Protein AF-W4Q5E7-F1 (afdb_monomer_lite)

InterPro domains:
  IPR015879 Aromatic-ring-hydroxylating dioxygenase, alpha subunit, C-terminal domain [PF00848] (51-195)

Radius of gyration: 20.37 Å; chains: 1; bounding box: 52×44×58 Å

Sequence (206 aa):
MKNAHGINVITSKTGRSRAEYQGMPKEMWPMFERNLTPEQADILERVTVFVGGVYPNLSFVSPIHGTEGHLHNYLNFRVWRPLGPDKVEVWCWFMIDKAAPEEYKADAYRGYLGSFGPTGTLEQDDTETWARIVEVSGATMMRDKELNYNNLSNYLMGFSHVKQDESFPGPGTAYPTTYCDALARRMHEHWLDLLTAEASVKEETK

pLDDT: mean 89.86, std 10.82, range [39.62, 98.0]

Secondary structure (DSSP, 8-state):
-TT--EEEEEE-TTSS-SSGGGG--GGGHHHHHHHS-HHHHHHHHHEEEEEEEETTTEEEEE-EE-STT--EE-EEEEEEEEEETTEEEEEEEEE--TTS-HHHHHHHHHHHHHHSSTT-HHHHHHHHHHHHHHHHHTSHHHH-TTT-TT-S----TTTTTS---TT--SSS---S-SSSSHHHHHHHHHHHHHHHTTGGG-----

Structure (mmCIF, N/CA/C/O backbone):
data_AF-W4Q5E7-F1
#
_entry.id   AF-W4Q5E7-F1
#
loop_
_atom_site.group_PDB
_atom_site.id
_atom_site.type_symbol
_atom_site.label_atom_id
_atom_site.label_alt_id
_atom_site.label_comp_id
_atom_site.label_asym_id
_atom_site.label_entity_id
_atom_site.label_seq_id
_atom_site.pdbx_PDB_ins_code
_atom_site.Cartn_x
_atom_site.Cartn_y
_atom_site.Cartn_z
_atom_site.occupancy
_atom_site.B_iso_or_equiv
_atom_site.auth_seq_id
_atom_site.auth_comp_id
_atom_site.auth_asym_id
_atom_site.auth_atom_id
_atom_site.pdbx_PDB_model_num
ATOM 1 N N . MET A 1 1 ? -3.439 15.276 6.285 1.00 64.06 1 MET A N 1
ATOM 2 C CA . MET A 1 1 ? -4.097 14.449 5.238 1.00 64.06 1 MET A CA 1
ATOM 3 C C . MET A 1 1 ? -5.616 14.470 5.435 1.00 64.06 1 MET A C 1
ATOM 5 O O . MET A 1 1 ? -6.067 14.012 6.472 1.00 64.06 1 MET A O 1
ATOM 9 N N . LYS A 1 2 ? -6.420 15.021 4.511 1.00 76.69 2 LYS A N 1
ATOM 10 C CA . LYS A 1 2 ? -7.858 15.294 4.757 1.00 76.69 2 LYS A CA 1
ATOM 11 C C . LYS A 1 2 ? -8.723 14.031 4.923 1.00 76.69 2 LYS A C 1
ATOM 13 O O . LYS A 1 2 ? -9.456 13.952 5.895 1.00 76.69 2 LYS A O 1
ATOM 18 N N . ASN A 1 3 ? -8.555 13.028 4.061 1.00 90.12 3 ASN A N 1
ATOM 19 C CA . ASN A 1 3 ? -9.468 11.875 3.956 1.00 90.12 3 ASN A CA 1
ATOM 20 C C . ASN A 1 3 ? -8.830 10.535 4.383 1.00 90.12 3 ASN A C 1
ATOM 22 O O . ASN A 1 3 ? -9.215 9.481 3.892 1.00 90.12 3 ASN A O 1
ATOM 26 N N . ALA A 1 4 ? -7.777 10.575 5.207 1.00 94.50 4 ALA A N 1
ATOM 27 C CA . ALA A 1 4 ? -7.048 9.394 5.698 1.00 94.50 4 ALA A CA 1
ATOM 28 C C . ALA A 1 4 ? -6.511 8.395 4.649 1.00 94.50 4 ALA A C 1
ATOM 30 O O . ALA A 1 4 ? -6.139 7.275 4.992 1.00 94.50 4 ALA A O 1
ATOM 31 N N . HIS A 1 5 ? -6.416 8.784 3.378 1.00 96.38 5 HIS A N 1
ATOM 32 C CA . HIS A 1 5 ? -5.642 8.026 2.399 1.00 96.38 5 HIS A CA 1
ATOM 33 C C . HIS A 1 5 ? -4.154 8.109 2.737 1.00 96.38 5 HIS A C 1
ATOM 35 O O . HIS A 1 5 ? -3.682 9.138 3.232 1.00 96.38 5 HIS A O 1
ATOM 41 N N . GLY A 1 6 ? -3.407 7.068 2.393 1.00 96.19 6 GLY A N 1
ATOM 42 C CA . GLY A 1 6 ? -1.960 7.124 2.493 1.00 96.19 6 GLY A CA 1
ATOM 43 C C . GLY A 1 6 ? -1.262 5.950 1.845 1.00 96.19 6 GLY A C 1
ATOM 44 O O . GLY A 1 6 ? -1.873 4.961 1.442 1.00 96.19 6 GLY A O 1
ATOM 45 N N . ILE A 1 7 ? 0.044 6.118 1.720 1.00 96.56 7 ILE A N 1
ATOM 46 C CA . ILE A 1 7 ? 0.934 5.218 1.014 1.00 96.56 7 ILE A CA 1
ATOM 47 C C . ILE A 1 7 ? 2.304 5.288 1.677 1.00 96.56 7 ILE A C 1
ATOM 49 O O . ILE A 1 7 ? 2.797 6.365 2.005 1.00 96.56 7 ILE A O 1
ATOM 53 N N . ASN A 1 8 ? 2.911 4.129 1.858 1.00 96.31 8 ASN A N 1
ATOM 54 C CA . ASN A 1 8 ? 4.317 3.982 2.156 1.00 96.31 8 ASN A CA 1
ATOM 55 C C . ASN A 1 8 ? 5.061 3.793 0.837 1.00 96.31 8 ASN A C 1
ATOM 57 O O . ASN A 1 8 ? 4.716 2.926 0.029 1.00 96.31 8 ASN A O 1
ATOM 61 N N . VAL A 1 9 ? 6.094 4.606 0.651 1.00 94.75 9 VAL A N 1
ATOM 62 C CA . VAL A 1 9 ? 7.039 4.515 -0.459 1.00 94.75 9 VAL A CA 1
ATOM 63 C C . VAL A 1 9 ? 8.331 3.961 0.118 1.00 94.75 9 VAL A C 1
ATOM 65 O O . VAL A 1 9 ? 9.084 4.677 0.774 1.00 94.75 9 VAL A O 1
ATOM 68 N N . ILE A 1 10 ? 8.554 2.660 -0.045 1.00 92.81 10 ILE A N 1
ATOM 69 C CA . ILE A 1 10 ? 9.713 1.987 0.540 1.00 92.81 10 ILE A CA 1
ATOM 70 C C . ILE A 1 10 ? 10.852 2.048 -0.472 1.00 92.81 10 ILE A C 1
ATOM 72 O O . ILE A 1 10 ? 10.729 1.544 -1.586 1.00 92.81 10 ILE A O 1
ATOM 76 N N . THR A 1 11 ? 11.967 2.660 -0.082 1.00 87.94 11 THR A N 1
ATOM 77 C CA . THR A 1 11 ? 13.190 2.753 -0.889 1.00 87.94 11 THR A CA 1
ATOM 78 C C . THR A 1 11 ? 14.345 2.033 -0.201 1.00 87.94 11 THR A C 1
ATOM 80 O O . THR A 1 11 ? 14.297 1.710 0.988 1.00 87.94 11 THR A O 1
ATOM 83 N N . SER A 1 12 ? 15.436 1.796 -0.930 1.00 78.38 12 SER A N 1
ATOM 84 C CA . SER A 1 12 ? 16.653 1.254 -0.322 1.00 78.38 12 SER A CA 1
ATOM 85 C C . SER A 1 12 ? 17.347 2.282 0.586 1.00 78.38 12 SER A C 1
ATOM 87 O O . SER A 1 12 ? 17.227 3.495 0.398 1.00 78.38 12 SER A O 1
ATOM 89 N N . LYS A 1 13 ? 18.167 1.793 1.527 1.00 66.31 13 LYS A N 1
ATOM 90 C CA . LYS A 1 13 ? 18.987 2.629 2.425 1.00 66.31 13 LYS A CA 1
ATOM 91 C C . LYS A 1 13 ? 19.951 3.564 1.679 1.00 66.31 13 LYS A C 1
ATOM 93 O O . LYS A 1 13 ? 20.356 4.582 2.225 1.00 66.31 13 LYS A O 1
ATOM 98 N N . THR A 1 14 ? 20.349 3.212 0.456 1.00 72.81 14 THR A N 1
ATOM 99 C CA . THR A 1 14 ? 21.278 4.008 -0.360 1.00 72.81 14 THR A CA 1
ATOM 100 C C . THR A 1 14 ? 20.565 5.017 -1.260 1.00 72.81 14 THR A C 1
ATOM 102 O O . THR A 1 14 ? 21.235 5.706 -2.025 1.00 72.81 14 THR A O 1
ATOM 105 N N . GLY A 1 15 ? 19.227 5.077 -1.231 1.00 70.56 15 GLY A N 1
ATOM 106 C CA . GLY A 1 15 ? 18.432 5.909 -2.143 1.00 70.56 15 GLY A CA 1
ATOM 107 C C . GLY A 1 15 ? 18.473 5.442 -3.604 1.00 70.56 15 GLY A C 1
ATOM 108 O O . GLY A 1 15 ? 18.019 6.159 -4.490 1.00 70.56 15 GLY A O 1
ATOM 109 N N . ARG A 1 16 ? 19.029 4.252 -3.869 1.00 73.38 16 ARG A N 1
ATOM 110 C CA . ARG A 1 16 ? 19.101 3.625 -5.199 1.00 73.38 16 ARG A CA 1
ATOM 111 C C . ARG A 1 16 ? 18.522 2.223 -5.138 1.00 73.38 16 ARG A C 1
ATOM 113 O O . ARG A 1 16 ? 18.991 1.412 -4.332 1.00 73.38 16 ARG A O 1
ATOM 120 N N . SER A 1 17 ? 17.526 1.923 -5.963 1.00 78.31 17 SER A N 1
ATOM 121 C CA . SER A 1 17 ? 17.007 0.559 -6.054 1.00 78.31 17 SER A CA 1
ATOM 122 C C . SER A 1 17 ? 18.055 -0.362 -6.682 1.00 78.31 17 SER A C 1
ATOM 124 O O . SER A 1 17 ? 18.798 0.046 -7.569 1.00 78.31 17 SER A O 1
ATOM 126 N N . ARG A 1 18 ? 18.117 -1.623 -6.238 1.00 80.69 18 ARG A N 1
ATOM 127 C CA . ARG A 1 18 ? 18.852 -2.673 -6.972 1.00 80.69 18 ARG A CA 1
ATOM 128 C C . ARG A 1 18 ? 18.086 -3.149 -8.212 1.00 80.69 18 ARG A C 1
ATOM 130 O O . ARG A 1 18 ? 18.666 -3.820 -9.055 1.00 80.69 18 ARG A O 1
ATOM 137 N N . ALA A 1 19 ? 16.801 -2.818 -8.287 1.00 87.19 19 ALA A N 1
ATOM 138 C CA . ALA A 1 19 ? 15.899 -3.112 -9.385 1.00 87.19 19 ALA A CA 1
ATOM 139 C C . ALA A 1 19 ? 15.190 -1.805 -9.763 1.00 87.19 19 ALA A C 1
ATOM 141 O O . ALA A 1 19 ? 14.142 -1.479 -9.199 1.00 87.19 19 ALA A O 1
ATOM 142 N N . GLU A 1 20 ? 15.824 -1.022 -10.640 1.00 91.19 20 GLU A N 1
ATOM 143 C CA . GLU A 1 20 ? 15.253 0.215 -11.186 1.00 91.19 20 GLU A CA 1
ATOM 144 C C . GLU A 1 20 ? 13.852 -0.055 -11.738 1.00 91.19 20 GLU A C 1
ATOM 146 O O . GLU A 1 20 ? 13.602 -1.118 -12.318 1.00 91.19 20 GLU A O 1
ATOM 151 N N . TYR A 1 21 ? 12.927 0.878 -11.506 1.00 93.00 21 TYR A N 1
ATOM 152 C CA . TYR A 1 21 ? 11.521 0.736 -11.902 1.00 93.00 21 TYR A CA 1
ATOM 153 C C . TYR A 1 21 ? 10.899 -0.576 -11.406 1.00 93.00 21 TYR A C 1
ATOM 155 O O . TYR A 1 21 ? 10.199 -1.269 -12.141 1.00 93.00 21 TYR A O 1
ATOM 163 N N . GLN A 1 22 ? 11.215 -0.966 -10.168 1.00 93.00 22 GLN A N 1
ATOM 164 C CA . GLN A 1 22 ? 10.773 -2.223 -9.559 1.00 93.00 22 GLN A CA 1
ATOM 165 C C . GLN A 1 22 ? 11.124 -3.491 -10.374 1.00 93.00 22 GLN A C 1
ATOM 167 O O . GLN A 1 22 ? 10.486 -4.531 -10.228 1.00 93.00 22 GLN A O 1
ATOM 172 N N . GLY A 1 23 ? 12.140 -3.427 -11.242 1.00 91.56 23 GLY A N 1
ATOM 173 C CA . GLY A 1 23 ? 12.511 -4.536 -12.126 1.00 91.56 23 GLY A CA 1
ATOM 174 C C . GLY A 1 23 ? 11.545 -4.746 -13.297 1.00 91.56 23 GLY A C 1
ATOM 175 O O . GLY A 1 23 ? 11.527 -5.826 -13.889 1.00 91.56 23 GLY A O 1
ATOM 176 N N . MET A 1 24 ? 10.725 -3.747 -13.635 1.00 93.94 24 MET A N 1
ATOM 177 C CA . MET A 1 24 ? 9.883 -3.790 -14.830 1.00 93.94 24 MET A CA 1
ATOM 178 C C . MET A 1 24 ? 10.738 -3.795 -16.115 1.00 93.94 24 MET A C 1
ATOM 180 O O . MET A 1 24 ? 11.796 -3.156 -16.150 1.00 93.94 24 MET A O 1
ATOM 184 N N . PRO A 1 25 ? 10.300 -4.488 -17.187 1.00 94.19 25 PRO A N 1
ATOM 185 C CA . PRO A 1 25 ? 11.038 -4.601 -18.445 1.00 94.19 25 PRO A CA 1
ATOM 186 C C . PRO A 1 25 ? 11.463 -3.250 -19.029 1.00 94.19 25 PRO A C 1
ATOM 188 O O . PRO A 1 25 ? 10.674 -2.308 -19.078 1.00 94.19 25 PRO A O 1
ATOM 191 N N . LYS A 1 26 ? 12.700 -3.169 -19.538 1.00 93.94 26 LYS A N 1
ATOM 192 C CA . LYS A 1 26 ? 13.279 -1.924 -20.086 1.00 93.94 26 LYS A CA 1
ATOM 193 C C . LYS A 1 26 ? 12.485 -1.330 -21.245 1.00 93.94 26 LYS A C 1
ATOM 195 O O . LYS A 1 26 ? 12.434 -0.117 -21.400 1.00 93.94 26 LYS A O 1
ATOM 200 N N . GLU A 1 27 ? 11.837 -2.173 -22.038 1.00 94.81 27 GLU A N 1
ATOM 201 C CA . GLU A 1 27 ? 10.943 -1.745 -23.119 1.00 94.81 27 GLU A CA 1
ATOM 202 C C . GLU A 1 27 ? 9.729 -0.937 -22.629 1.00 94.81 27 GLU A C 1
ATOM 204 O O . GLU A 1 27 ? 9.169 -0.153 -23.392 1.00 94.81 27 GLU A O 1
ATOM 209 N N . MET A 1 28 ? 9.363 -1.056 -21.348 1.00 94.75 28 MET A N 1
ATOM 210 C CA . MET A 1 28 ? 8.312 -0.249 -20.731 1.00 94.75 28 MET A CA 1
ATOM 211 C C . MET A 1 28 ? 8.819 1.114 -20.246 1.00 94.75 28 MET A C 1
ATOM 213 O O . MET A 1 28 ? 8.012 2.014 -20.042 1.00 94.75 28 MET A O 1
ATOM 217 N N . TRP A 1 29 ? 10.126 1.323 -20.076 1.00 94.94 29 TRP A N 1
ATOM 218 C CA . TRP A 1 29 ? 10.652 2.544 -19.448 1.00 94.94 29 TRP A CA 1
ATOM 219 C C . TRP A 1 29 ? 10.304 3.842 -20.196 1.00 94.94 29 TRP A C 1
ATOM 221 O O . TRP A 1 29 ? 9.889 4.797 -19.534 1.00 94.94 29 TRP A O 1
ATOM 231 N N . PRO A 1 30 ? 10.304 3.887 -21.547 1.00 95.19 30 PRO A N 1
ATOM 232 C CA . PRO A 1 30 ? 9.837 5.066 -22.284 1.00 95.19 30 PRO A CA 1
ATOM 233 C C . PRO A 1 30 ? 8.373 5.440 -21.997 1.00 95.19 30 PRO A C 1
ATOM 235 O O . PRO A 1 30 ? 7.942 6.563 -22.257 1.00 95.19 30 PRO A O 1
ATOM 238 N N . MET A 1 31 ? 7.558 4.501 -21.501 1.00 95.19 31 MET A N 1
ATOM 239 C CA . MET A 1 31 ? 6.199 4.792 -21.047 1.00 95.19 31 MET A CA 1
ATOM 240 C C . MET A 1 31 ? 6.198 5.570 -19.731 1.00 95.19 31 MET A C 1
ATOM 242 O O . MET A 1 31 ? 5.354 6.449 -19.572 1.00 95.19 31 MET A O 1
ATOM 246 N N . PHE A 1 32 ? 7.108 5.276 -18.803 1.00 94.12 32 PHE A N 1
ATOM 247 C CA . PHE A 1 32 ? 7.197 5.991 -17.531 1.00 94.12 32 PHE A CA 1
ATOM 248 C C . PHE A 1 32 ? 7.625 7.438 -17.766 1.00 94.12 32 PHE A C 1
ATOM 250 O O . PHE A 1 32 ? 6.928 8.347 -17.331 1.00 94.12 32 PHE A O 1
ATOM 257 N N . GLU A 1 33 ? 8.668 7.652 -18.570 1.00 89.94 33 GLU A N 1
ATOM 258 C CA . GLU A 1 33 ? 9.144 8.990 -18.953 1.00 89.94 33 GLU A CA 1
ATOM 259 C C . GLU A 1 33 ? 8.061 9.833 -19.645 1.00 89.94 33 GLU A C 1
ATOM 261 O O . GLU A 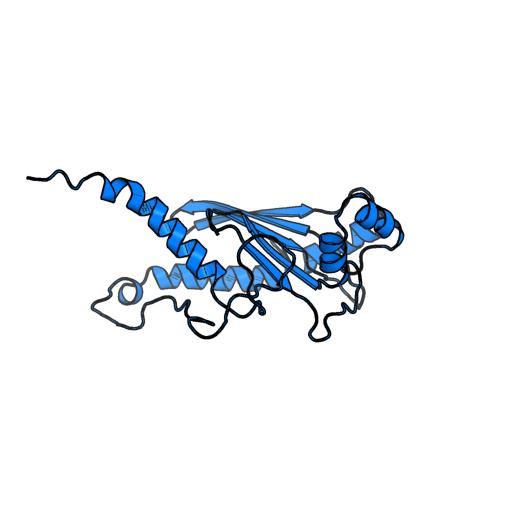1 33 ? 8.002 11.047 -19.474 1.00 89.94 33 GLU A O 1
ATOM 266 N N . ARG A 1 34 ? 7.180 9.193 -20.427 1.00 94.94 34 ARG A N 1
ATOM 267 C CA . ARG A 1 34 ? 6.094 9.880 -21.139 1.00 94.94 34 ARG A CA 1
ATOM 268 C C . ARG A 1 34 ? 4.911 10.246 -20.243 1.00 94.94 34 ARG A C 1
ATOM 270 O O . ARG A 1 34 ? 4.239 11.235 -20.521 1.00 94.94 34 ARG A O 1
ATOM 277 N N . ASN A 1 35 ? 4.592 9.415 -19.251 1.00 96.56 35 ASN A N 1
ATOM 278 C CA . ASN A 1 35 ? 3.344 9.529 -18.484 1.00 96.56 35 ASN A CA 1
ATOM 279 C C . ASN A 1 35 ? 3.531 10.060 -17.057 1.00 96.56 35 ASN A C 1
ATOM 281 O O . ASN A 1 35 ? 2.537 10.398 -16.417 1.00 96.56 35 ASN A O 1
ATOM 285 N N . LEU A 1 36 ? 4.763 10.114 -16.550 1.00 96.88 36 LEU A N 1
ATOM 286 C CA . LEU A 1 36 ? 5.082 10.590 -15.207 1.00 96.88 36 LEU A CA 1
ATOM 287 C C . LEU A 1 36 ? 5.797 11.939 -15.269 1.00 96.88 36 LEU A C 1
ATOM 289 O O . LEU A 1 36 ? 6.528 12.227 -16.215 1.00 96.88 36 LEU A O 1
ATOM 293 N N . THR A 1 37 ? 5.619 12.763 -14.235 1.00 96.88 37 THR A N 1
ATOM 294 C CA . THR A 1 37 ? 6.501 13.924 -14.046 1.00 96.88 37 THR A CA 1
ATOM 295 C C . THR A 1 37 ? 7.918 13.455 -13.689 1.00 96.88 37 THR A C 1
ATOM 297 O O . THR A 1 37 ? 8.079 12.325 -13.214 1.00 96.88 37 THR A O 1
ATOM 300 N N . PRO A 1 38 ? 8.953 14.302 -13.855 1.00 94.75 38 PRO A N 1
ATOM 301 C CA . PRO A 1 38 ? 10.316 13.948 -13.463 1.00 94.75 38 PRO A CA 1
ATOM 302 C C . PRO A 1 38 ? 10.418 13.452 -12.014 1.00 94.75 38 PRO A C 1
ATOM 304 O O . PRO A 1 38 ? 11.084 12.459 -11.752 1.00 94.75 38 PRO A O 1
ATOM 307 N N . GLU A 1 39 ? 9.696 14.075 -11.082 1.00 94.00 39 GLU A N 1
ATOM 308 C CA . GLU A 1 39 ? 9.687 13.703 -9.662 1.00 94.00 39 GLU A CA 1
ATOM 309 C C . GLU A 1 39 ? 9.001 12.350 -9.422 1.00 94.00 39 GLU A C 1
ATOM 311 O O . GLU A 1 39 ? 9.420 11.571 -8.569 1.00 94.00 39 GLU A O 1
ATOM 316 N N . GLN A 1 40 ? 7.941 12.045 -10.174 1.00 95.62 40 GLN A N 1
ATOM 317 C CA . GLN A 1 40 ? 7.245 10.759 -10.082 1.00 95.62 40 GLN A CA 1
ATOM 318 C C . GLN A 1 40 ? 8.077 9.619 -10.677 1.00 95.62 40 GLN A C 1
ATOM 320 O O . GLN A 1 40 ? 8.132 8.539 -10.087 1.00 95.62 40 GLN A O 1
ATOM 325 N N . ALA A 1 41 ? 8.721 9.855 -11.823 1.00 94.50 41 ALA A N 1
ATOM 326 C CA . ALA A 1 41 ? 9.630 8.898 -12.447 1.00 94.50 41 ALA A CA 1
ATOM 327 C C . ALA A 1 41 ? 10.819 8.601 -11.527 1.00 94.50 41 ALA A C 1
ATOM 329 O O . ALA A 1 41 ? 11.142 7.441 -11.294 1.00 94.50 41 ALA A O 1
ATOM 330 N N . ASP A 1 42 ? 11.381 9.643 -10.918 1.00 92.31 42 ASP A N 1
ATOM 331 C CA . ASP A 1 42 ? 12.463 9.550 -9.948 1.00 92.31 42 ASP A CA 1
ATOM 332 C C . ASP A 1 42 ? 12.090 8.720 -8.704 1.00 92.31 42 ASP A C 1
ATOM 334 O O . ASP A 1 42 ? 12.873 7.890 -8.240 1.00 92.31 42 ASP A O 1
ATOM 338 N N . ILE A 1 43 ? 10.873 8.878 -8.175 1.00 93.00 43 ILE A N 1
ATOM 339 C CA . ILE A 1 43 ? 10.377 8.023 -7.087 1.00 93.00 43 ILE A CA 1
ATOM 340 C C . ILE A 1 43 ? 10.219 6.573 -7.567 1.00 93.00 43 ILE A C 1
ATOM 342 O O . ILE A 1 43 ? 10.672 5.650 -6.884 1.00 93.00 43 ILE A O 1
ATOM 346 N N . LEU A 1 44 ? 9.590 6.360 -8.728 1.00 94.12 44 LEU A N 1
ATOM 347 C CA . LEU A 1 44 ? 9.337 5.026 -9.278 1.00 94.12 44 LEU A CA 1
ATOM 348 C C . LEU A 1 44 ? 10.635 4.267 -9.593 1.00 94.12 44 LEU A C 1
ATOM 350 O O . LEU A 1 44 ? 10.706 3.056 -9.400 1.00 94.12 44 LEU A O 1
ATOM 354 N N . GLU A 1 45 ? 11.675 4.963 -10.040 1.00 93.31 45 GLU A N 1
ATOM 355 C CA . GLU A 1 45 ? 12.983 4.374 -10.319 1.00 93.31 45 GLU A CA 1
ATOM 356 C C . GLU A 1 45 ? 13.616 3.780 -9.046 1.00 93.31 45 GLU A C 1
ATOM 358 O O . GLU A 1 45 ? 14.233 2.712 -9.081 1.00 93.31 45 GLU A O 1
ATOM 363 N N . ARG A 1 46 ? 13.439 4.447 -7.896 1.00 92.12 46 ARG A N 1
ATOM 364 C CA . ARG A 1 46 ? 14.098 4.102 -6.621 1.00 92.12 46 ARG A CA 1
ATOM 365 C C . ARG A 1 46 ? 13.285 3.188 -5.706 1.00 92.12 46 ARG A C 1
ATOM 367 O O . ARG A 1 46 ? 13.862 2.578 -4.797 1.00 92.12 46 ARG A O 1
ATOM 374 N N . VAL A 1 47 ? 11.967 3.166 -5.863 1.00 92.88 47 VAL A N 1
ATOM 375 C CA . VAL A 1 47 ? 11.061 2.433 -4.974 1.00 92.88 47 VAL A CA 1
ATOM 376 C C . VAL A 1 47 ? 11.239 0.923 -5.130 1.00 92.88 47 VAL A C 1
ATOM 378 O O . VAL A 1 47 ? 11.482 0.403 -6.217 1.00 92.88 47 VAL A O 1
ATOM 381 N N . THR A 1 48 ? 11.114 0.203 -4.021 1.00 91.69 48 THR A N 1
ATOM 382 C CA . THR A 1 48 ? 11.067 -1.261 -4.001 1.00 91.69 48 THR A CA 1
ATOM 383 C C . THR A 1 48 ? 9.656 -1.759 -3.743 1.00 91.69 48 THR A C 1
ATOM 385 O O . THR A 1 48 ? 9.233 -2.729 -4.363 1.00 91.69 48 THR A O 1
ATOM 388 N N . VAL A 1 49 ? 8.905 -1.092 -2.863 1.00 93.88 49 VAL A N 1
ATOM 389 C CA . VAL A 1 49 ? 7.519 -1.448 -2.556 1.00 93.88 49 VAL A CA 1
ATOM 390 C C . VAL A 1 49 ? 6.685 -0.185 -2.386 1.00 93.88 49 VAL A C 1
ATOM 392 O O . VAL A 1 49 ? 7.036 0.697 -1.601 1.00 93.88 49 VAL A O 1
ATOM 395 N N . PHE A 1 50 ? 5.543 -0.138 -3.067 1.00 96.88 50 PHE A N 1
ATOM 396 C CA . PHE A 1 50 ? 4.433 0.709 -2.644 1.00 96.88 50 PHE A CA 1
ATOM 397 C C . PHE A 1 50 ? 3.451 -0.129 -1.841 1.00 96.88 50 PHE A C 1
ATOM 399 O O . PHE A 1 50 ? 3.044 -1.197 -2.291 1.00 96.88 50 PHE A O 1
ATOM 406 N N . VAL A 1 51 ? 3.028 0.359 -0.681 1.00 97.06 51 VAL A N 1
ATOM 407 C CA . VAL A 1 51 ? 1.923 -0.241 0.075 1.00 97.06 51 VAL A CA 1
ATOM 408 C C . VAL A 1 51 ? 1.063 0.866 0.646 1.00 97.06 51 VAL A C 1
ATOM 410 O O . VAL A 1 51 ? 1.575 1.814 1.231 1.00 97.06 51 VAL A O 1
ATOM 413 N N . GLY A 1 52 ? -0.244 0.793 0.449 1.00 96.81 52 GLY A N 1
ATOM 414 C CA . GLY A 1 52 ? -1.121 1.881 0.842 1.00 96.81 52 GLY A CA 1
ATOM 415 C C . GLY A 1 52 ? -2.586 1.519 0.780 1.00 96.81 52 GLY A C 1
ATOM 416 O O . GLY A 1 52 ? -2.972 0.372 0.545 1.00 96.81 52 GLY A O 1
ATOM 417 N N . GLY A 1 53 ? -3.412 2.532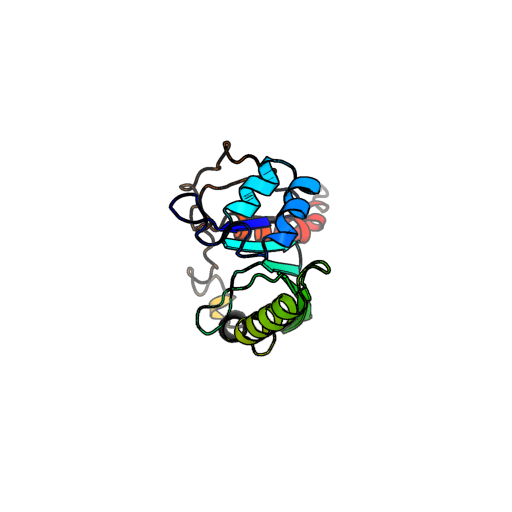 0.998 1.00 96.62 53 GLY A N 1
ATOM 418 C CA . GLY A 1 53 ? -4.848 2.381 0.943 1.00 96.62 53 GLY A CA 1
ATOM 419 C C . GLY A 1 53 ? -5.571 3.675 0.626 1.00 96.62 53 GLY A C 1
ATOM 420 O O . GLY A 1 53 ? -5.157 4.779 0.994 1.00 96.62 53 GLY A O 1
ATOM 421 N N . VAL A 1 54 ? -6.699 3.504 -0.048 1.00 97.56 54 VAL A N 1
ATOM 422 C CA . VAL A 1 54 ? -7.717 4.529 -0.205 1.00 97.56 54 VAL A CA 1
ATOM 423 C C . VAL A 1 54 ? -8.801 4.211 0.816 1.00 97.56 54 VAL A C 1
ATOM 425 O O . VAL A 1 54 ? -9.571 3.263 0.663 1.00 97.56 54 VAL A O 1
ATOM 428 N N . TYR A 1 55 ? -8.813 4.996 1.894 1.00 96.75 55 TYR A N 1
ATOM 429 C CA . TYR A 1 55 ? -9.868 4.960 2.906 1.00 96.75 55 TYR A CA 1
ATOM 430 C C . TYR A 1 55 ? -11.272 4.914 2.256 1.00 96.75 55 TYR A C 1
ATOM 432 O O . TYR A 1 55 ? -11.509 5.688 1.323 1.00 96.75 55 TYR A O 1
ATOM 440 N N . PRO A 1 56 ? -12.203 4.063 2.734 1.00 96.25 56 PRO A N 1
ATOM 441 C CA . PRO A 1 56 ? -12.117 3.305 3.988 1.00 96.25 56 PRO A CA 1
ATOM 442 C C . PRO A 1 56 ? -11.508 1.904 3.882 1.00 96.25 56 PRO A C 1
ATOM 444 O O . PRO A 1 56 ? -10.953 1.423 4.863 1.00 96.25 56 PRO A O 1
ATOM 447 N N . ASN A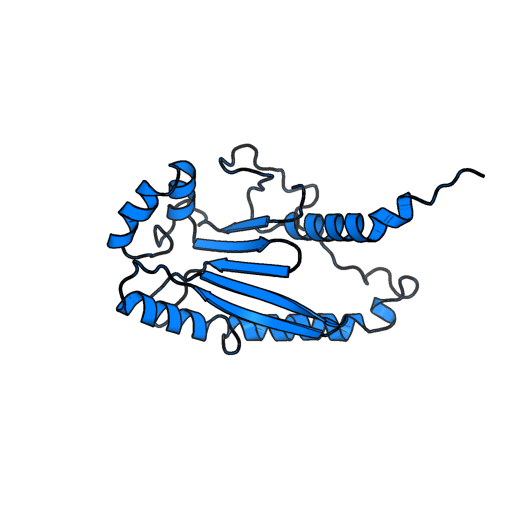 1 57 ? -11.615 1.229 2.739 1.00 97.31 57 ASN A N 1
ATOM 448 C CA . ASN A 1 57 ? -11.406 -0.221 2.686 1.00 97.31 57 ASN A CA 1
ATOM 449 C C . ASN A 1 57 ? -10.815 -0.737 1.365 1.00 97.31 57 ASN A C 1
ATOM 451 O O . ASN A 1 57 ? -10.918 -1.932 1.082 1.00 97.31 57 ASN A O 1
ATOM 455 N N . LEU A 1 58 ? -10.196 0.133 0.563 1.00 97.94 58 LEU A N 1
ATOM 456 C CA . LEU A 1 58 ? -9.368 -0.277 -0.570 1.00 97.94 58 LEU A CA 1
ATOM 457 C C . LEU A 1 58 ? -7.898 -0.241 -0.144 1.00 97.94 58 LEU A C 1
ATOM 459 O O . LEU A 1 58 ? -7.399 0.804 0.271 1.00 97.94 58 LEU A O 1
ATOM 463 N N . SER A 1 59 ? -7.190 -1.349 -0.313 1.00 97.44 59 SER A N 1
ATOM 464 C CA . SER A 1 59 ? -5.742 -1.437 -0.122 1.00 97.44 59 SER A CA 1
ATOM 465 C C . SER A 1 59 ? -5.057 -1.841 -1.414 1.00 97.44 59 SER A C 1
ATOM 467 O O . SER A 1 59 ? -5.656 -2.468 -2.291 1.00 97.44 59 SER A O 1
ATOM 469 N N . PHE A 1 60 ? -3.785 -1.491 -1.530 1.00 97.62 60 PHE A N 1
ATOM 470 C CA . PHE A 1 60 ? -2.954 -1.948 -2.625 1.00 97.62 60 PHE A CA 1
ATOM 471 C C . PHE A 1 60 ? -1.516 -2.168 -2.181 1.00 97.62 60 PHE A C 1
ATOM 473 O O . PHE A 1 60 ? -1.003 -1.480 -1.295 1.00 97.62 60 PHE A O 1
ATOM 480 N N . VAL A 1 61 ? -0.861 -3.114 -2.842 1.00 97.00 61 VAL A N 1
ATOM 481 C CA . VAL A 1 61 ? 0.576 -3.336 -2.734 1.00 97.00 61 VAL A CA 1
ATOM 482 C C . VAL A 1 61 ? 1.157 -3.541 -4.129 1.00 97.00 61 VAL A C 1
ATOM 484 O O . VAL A 1 61 ? 0.636 -4.330 -4.915 1.00 97.00 61 VAL A O 1
ATOM 487 N N . SER A 1 62 ? 2.229 -2.815 -4.433 1.00 96.81 62 SER A N 1
ATOM 488 C CA . SER A 1 62 ? 3.079 -3.012 -5.609 1.00 96.81 62 SER A CA 1
ATOM 489 C C . SER A 1 62 ? 4.452 -3.462 -5.116 1.00 96.81 62 SER A C 1
ATOM 491 O O . SER A 1 62 ? 5.280 -2.600 -4.800 1.00 96.81 62 SER A O 1
ATOM 493 N N . PRO A 1 63 ? 4.687 -4.773 -4.934 1.00 93.75 63 PRO A N 1
ATOM 494 C CA . PRO A 1 63 ? 5.963 -5.294 -4.469 1.00 93.75 63 PRO A CA 1
ATOM 495 C C . PRO A 1 63 ? 6.864 -5.695 -5.644 1.00 93.75 63 PRO A C 1
ATOM 497 O O . PRO A 1 63 ? 6.497 -5.585 -6.814 1.00 93.75 63 PRO A O 1
ATOM 500 N N . ILE A 1 64 ? 8.040 -6.216 -5.312 1.00 89.69 64 ILE A N 1
ATOM 501 C CA . ILE A 1 64 ? 8.863 -6.998 -6.231 1.00 89.69 64 ILE A CA 1
ATOM 502 C C . ILE A 1 64 ? 8.985 -8.392 -5.622 1.00 89.69 64 ILE A C 1
ATOM 504 O O . ILE A 1 64 ? 9.639 -8.555 -4.592 1.00 89.69 64 ILE A O 1
ATOM 508 N N . HIS A 1 65 ? 8.359 -9.389 -6.239 1.00 85.56 65 HIS A N 1
ATOM 509 C CA . HIS A 1 65 ? 8.383 -10.775 -5.772 1.00 85.56 65 HIS A CA 1
ATOM 510 C C . HIS A 1 65 ? 8.666 -11.737 -6.917 1.00 85.56 65 HIS A C 1
ATOM 512 O O . HIS A 1 65 ? 8.446 -11.433 -8.084 1.00 85.56 65 HIS A O 1
ATOM 518 N N . GLY A 1 66 ? 9.105 -12.935 -6.566 1.00 74.81 66 GLY A N 1
ATOM 519 C CA . GLY A 1 66 ? 9.170 -14.051 -7.489 1.00 74.81 66 GLY A CA 1
ATOM 520 C C . GLY A 1 66 ? 9.933 -15.216 -6.885 1.00 74.81 66 GLY A C 1
ATOM 521 O O . GLY A 1 66 ? 10.262 -15.218 -5.696 1.00 74.81 66 GLY A O 1
ATOM 522 N N . THR A 1 67 ? 10.155 -16.233 -7.700 1.00 66.06 67 THR A N 1
ATOM 523 C CA . THR A 1 67 ? 10.745 -17.507 -7.298 1.00 66.06 67 THR A CA 1
ATOM 524 C C . THR A 1 67 ? 12.107 -17.678 -7.958 1.00 66.06 67 THR A C 1
ATOM 526 O O . THR A 1 67 ? 12.364 -17.127 -9.025 1.00 66.06 67 THR A O 1
ATOM 529 N N . GLU A 1 68 ? 12.997 -18.441 -7.321 1.00 63.38 68 GLU A N 1
ATOM 530 C CA . GLU A 1 68 ? 14.258 -18.887 -7.942 1.00 63.38 68 GLU A CA 1
ATOM 531 C C . GLU A 1 68 ? 15.184 -17.747 -8.422 1.00 63.38 68 GLU A C 1
ATOM 533 O O . GLU A 1 68 ? 15.968 -17.907 -9.349 1.00 63.38 68 GLU A O 1
ATOM 538 N N . GLY A 1 69 ? 15.124 -16.582 -7.768 1.00 66.88 69 GLY A N 1
ATOM 539 C CA . GLY A 1 69 ? 15.979 -15.430 -8.085 1.00 66.88 69 GLY A CA 1
ATOM 540 C C . GLY A 1 69 ? 15.458 -14.530 -9.210 1.00 66.88 69 GLY A C 1
ATOM 541 O O . GLY A 1 69 ? 16.070 -13.496 -9.480 1.00 66.88 69 GLY A O 1
ATOM 542 N N . HIS A 1 70 ? 14.314 -14.862 -9.810 1.00 76.50 70 HIS A N 1
ATOM 543 C CA . HIS A 1 70 ? 13.621 -14.009 -10.770 1.00 76.50 70 HIS A CA 1
ATOM 544 C C . HIS A 1 70 ? 12.575 -13.167 -10.043 1.00 76.50 70 HIS A C 1
ATOM 546 O O . HIS A 1 70 ? 11.724 -13.688 -9.330 1.00 76.50 70 HIS A O 1
ATOM 552 N N . LEU A 1 71 ? 12.688 -11.848 -10.172 1.00 85.56 71 LEU A N 1
ATOM 553 C CA . LEU A 1 71 ? 11.910 -10.871 -9.423 1.00 85.56 71 LEU A CA 1
ATOM 554 C C . LEU A 1 71 ? 11.050 -10.046 -10.377 1.00 85.56 71 LEU A C 1
ATOM 556 O O . LEU A 1 71 ? 11.562 -9.479 -11.345 1.00 85.56 71 LEU A O 1
ATOM 560 N N . HIS A 1 72 ? 9.752 -9.978 -10.101 1.00 92.12 72 HIS A N 1
ATOM 561 C CA . HIS A 1 72 ? 8.764 -9.330 -10.952 1.00 92.12 72 HIS A CA 1
ATOM 562 C C . HIS A 1 72 ? 7.867 -8.414 -10.133 1.00 92.12 72 HIS A C 1
ATOM 564 O O . HIS A 1 72 ? 7.530 -8.683 -8.976 1.00 92.12 72 HIS A O 1
ATOM 570 N N . ASN A 1 73 ? 7.477 -7.317 -10.761 1.00 95.00 73 ASN A N 1
ATOM 571 C CA . ASN A 1 73 ? 6.505 -6.398 -10.227 1.00 95.00 73 ASN A CA 1
ATOM 572 C C . ASN A 1 73 ? 5.102 -6.790 -10.698 1.00 95.00 73 ASN A C 1
ATOM 574 O O . ASN A 1 73 ? 4.892 -7.234 -11.826 1.00 95.00 73 ASN A O 1
ATOM 578 N N . TYR A 1 74 ? 4.141 -6.588 -9.811 1.00 95.69 74 TYR A N 1
ATOM 579 C CA . TYR A 1 74 ? 2.718 -6.579 -10.108 1.00 95.69 74 TYR A CA 1
ATOM 580 C C . TYR A 1 74 ? 2.031 -5.650 -9.115 1.00 95.69 74 TYR A C 1
ATOM 582 O O . TYR A 1 74 ? 2.610 -5.276 -8.096 1.00 95.69 74 TYR A O 1
ATOM 590 N N . LEU A 1 75 ? 0.770 -5.322 -9.373 1.00 97.00 75 LEU A N 1
ATOM 591 C CA . LEU A 1 75 ? -0.055 -4.558 -8.450 1.00 97.00 75 LEU A CA 1
ATOM 592 C C . LEU A 1 75 ? -1.182 -5.444 -7.930 1.00 97.00 75 LEU A C 1
ATOM 594 O O . LEU A 1 75 ? -2.029 -5.909 -8.689 1.00 97.00 75 LEU A O 1
ATOM 598 N N . ASN A 1 76 ? -1.204 -5.685 -6.625 1.00 96.56 76 ASN A N 1
ATOM 599 C CA . ASN A 1 76 ? -2.310 -6.366 -5.976 1.00 96.56 76 ASN A CA 1
ATOM 600 C C . ASN A 1 76 ? -3.244 -5.342 -5.326 1.00 96.56 76 ASN A C 1
ATOM 602 O O . ASN A 1 76 ? -2.841 -4.643 -4.399 1.00 96.56 76 ASN A O 1
ATOM 606 N N . PHE A 1 77 ? -4.492 -5.284 -5.795 1.00 96.50 77 PHE A N 1
ATOM 607 C CA . PHE A 1 77 ? -5.567 -4.530 -5.150 1.00 96.50 77 PHE A CA 1
ATOM 608 C C . PHE A 1 77 ? -6.405 -5.441 -4.262 1.00 96.50 77 PHE A C 1
ATOM 610 O O . PHE A 1 77 ? -6.683 -6.588 -4.621 1.00 96.50 77 PHE A O 1
ATOM 617 N N . ARG A 1 78 ? -6.843 -4.900 -3.126 1.00 96.88 78 ARG A N 1
ATOM 618 C CA . ARG A 1 78 ? -7.720 -5.565 -2.167 1.00 96.88 78 ARG A CA 1
ATOM 619 C C . ARG A 1 78 ? -8.873 -4.651 -1.781 1.00 96.88 78 ARG A C 1
ATOM 621 O O . ARG A 1 78 ? -8.642 -3.493 -1.442 1.00 96.88 78 ARG A O 1
ATOM 628 N N . VAL A 1 79 ? -10.099 -5.167 -1.802 1.00 97.88 79 VAL A N 1
ATOM 629 C CA . VAL A 1 79 ? -11.237 -4.532 -1.122 1.00 97.88 79 VAL A CA 1
ATOM 630 C C . VAL A 1 79 ? -11.645 -5.392 0.065 1.00 97.88 79 VAL A C 1
ATOM 632 O O . VAL A 1 79 ? -11.962 -6.570 -0.094 1.00 97.88 79 VAL A O 1
ATOM 635 N N . TRP A 1 80 ? -11.674 -4.774 1.243 1.00 97.31 80 TRP A N 1
ATOM 636 C CA . TRP A 1 80 ? -12.102 -5.382 2.501 1.00 97.31 80 TRP A CA 1
ATOM 637 C C . TRP A 1 80 ? -13.603 -5.144 2.685 1.00 97.31 80 TRP A C 1
ATOM 639 O O . TRP A 1 80 ? -14.020 -4.117 3.226 1.00 97.31 80 TRP A O 1
ATOM 649 N N . ARG A 1 81 ? -14.449 -6.039 2.166 1.00 97.94 81 ARG A N 1
ATOM 650 C CA . ARG A 1 81 ? -15.909 -5.885 2.247 1.00 97.94 81 ARG A CA 1
ATOM 651 C C . ARG A 1 81 ? -16.409 -6.264 3.643 1.00 97.94 81 ARG A C 1
ATOM 653 O O . ARG A 1 81 ? -16.351 -7.445 3.988 1.00 97.94 81 ARG A O 1
ATOM 660 N N . PRO A 1 82 ? -16.932 -5.318 4.442 1.00 97.38 82 PRO A N 1
ATOM 661 C CA . PRO A 1 82 ? -17.449 -5.647 5.763 1.00 97.38 82 PRO A CA 1
ATOM 662 C C . PRO A 1 82 ? -18.720 -6.493 5.625 1.00 97.38 82 PRO A C 1
ATOM 664 O O . PRO A 1 82 ? -19.674 -6.081 4.965 1.00 97.38 82 PRO A O 1
ATOM 667 N N . LEU A 1 83 ? -18.732 -7.674 6.244 1.00 98.00 83 LEU A N 1
ATOM 668 C CA . LEU A 1 83 ? -19.928 -8.518 6.366 1.00 98.00 83 LEU A CA 1
ATOM 669 C C . LEU A 1 83 ? -20.546 -8.430 7.768 1.00 98.00 83 LEU A C 1
ATOM 671 O O . LEU A 1 83 ? -21.727 -8.716 7.943 1.00 98.00 83 LEU A O 1
ATOM 675 N N . GLY A 1 84 ? -19.746 -8.030 8.755 1.00 96.69 84 GLY A N 1
ATOM 676 C CA . GLY A 1 84 ? -20.126 -7.849 10.149 1.00 96.69 84 GLY A CA 1
ATOM 677 C C . GLY A 1 84 ? -18.954 -7.286 10.962 1.00 96.69 84 GLY A C 1
ATOM 678 O O . GLY A 1 84 ? -17.896 -7.012 10.393 1.00 96.69 84 GLY A O 1
ATOM 679 N N . PRO A 1 85 ? -19.119 -7.108 12.282 1.00 92.75 85 PRO A N 1
ATOM 680 C CA . PRO A 1 85 ? -18.065 -6.579 13.154 1.00 92.75 85 PRO A CA 1
ATOM 681 C C . PRO A 1 85 ? -16.847 -7.509 13.295 1.00 92.75 85 PRO A C 1
ATOM 683 O O . PRO A 1 85 ? -15.769 -7.045 13.644 1.00 92.75 85 PRO A O 1
ATOM 686 N N . ASP A 1 86 ? -17.013 -8.803 13.026 1.00 95.19 86 ASP A N 1
ATOM 687 C CA . ASP A 1 86 ? -16.012 -9.864 13.180 1.00 95.19 86 ASP A CA 1
ATOM 688 C C . ASP A 1 86 ? -15.725 -10.613 11.866 1.00 95.19 86 ASP A C 1
ATOM 690 O O . ASP A 1 86 ? -15.023 -11.625 11.857 1.00 95.19 86 ASP A O 1
ATOM 694 N N . LYS A 1 87 ? -16.276 -10.137 10.740 1.00 96.31 87 LYS A N 1
ATOM 695 C CA . LYS A 1 87 ? -16.198 -10.840 9.459 1.00 96.31 87 LYS A CA 1
ATOM 696 C C . LYS A 1 87 ? -16.067 -9.894 8.274 1.00 96.31 87 LYS A C 1
ATOM 698 O O . LYS A 1 87 ? -16.852 -8.961 8.096 1.00 96.31 87 LYS A O 1
ATOM 703 N N . VAL A 1 88 ? -15.121 -10.220 7.400 1.00 96.81 88 VAL A N 1
ATOM 704 C CA . VAL A 1 88 ? -14.845 -9.518 6.146 1.00 96.81 88 VAL A CA 1
ATOM 705 C C . VAL A 1 88 ? -14.790 -10.519 4.991 1.00 96.81 88 VAL A C 1
ATOM 707 O O . VAL A 1 88 ? -14.393 -11.668 5.172 1.00 96.81 88 VAL A O 1
ATOM 710 N N . GLU A 1 89 ? -15.197 -10.091 3.802 1.00 97.25 89 GLU A N 1
ATOM 711 C CA . GLU A 1 89 ? -14.888 -10.769 2.543 1.00 97.25 89 GLU A CA 1
ATOM 712 C C . GLU A 1 89 ? -13.805 -9.969 1.817 1.00 97.25 89 GLU A C 1
ATOM 714 O O . GLU A 1 89 ? -13.952 -8.763 1.610 1.00 97.25 89 GLU A O 1
ATOM 719 N N . VAL A 1 90 ? -12.715 -10.629 1.430 1.00 96.75 90 VAL A N 1
ATOM 720 C CA . VAL A 1 90 ? -11.589 -9.973 0.758 1.00 96.75 90 VAL A CA 1
ATOM 721 C C . VAL A 1 90 ? -11.683 -10.221 -0.741 1.00 96.75 90 VAL A C 1
ATOM 723 O O . VAL A 1 90 ? -11.632 -11.362 -1.197 1.00 96.75 90 VAL A O 1
ATOM 726 N N . TRP A 1 91 ? -11.817 -9.150 -1.521 1.00 96.94 91 TRP A N 1
ATOM 727 C CA . TRP A 1 91 ? -11.714 -9.215 -2.979 1.00 96.94 91 TRP A CA 1
ATOM 728 C C . TRP A 1 91 ? -10.290 -8.887 -3.396 1.00 96.94 91 TRP A C 1
ATOM 730 O O . TRP A 1 91 ? -9.859 -7.747 -3.245 1.00 96.94 91 TRP A O 1
ATOM 740 N N . CYS A 1 92 ? -9.573 -9.882 -3.915 1.00 95.69 92 CYS A N 1
ATOM 741 C CA . CYS A 1 92 ? -8.186 -9.749 -4.347 1.00 95.69 92 CYS A CA 1
ATOM 742 C C . CYS A 1 92 ? -8.100 -9.708 -5.874 1.00 95.69 92 CYS A C 1
ATOM 744 O O . CYS A 1 92 ? -8.530 -10.645 -6.544 1.00 95.69 92 CYS A O 1
ATOM 746 N N . TRP A 1 93 ? -7.474 -8.665 -6.416 1.00 96.44 93 TRP A N 1
ATOM 747 C CA . TRP A 1 93 ? -7.164 -8.568 -7.840 1.00 96.44 93 TRP A CA 1
ATOM 748 C C . TRP A 1 93 ? -5.661 -8.533 -8.070 1.00 96.44 93 TRP A C 1
ATOM 750 O O . TRP A 1 93 ? -4.926 -7.824 -7.380 1.00 96.44 93 TRP A O 1
ATOM 760 N N . PHE A 1 94 ? -5.228 -9.285 -9.076 1.00 96.56 94 PHE A N 1
ATOM 761 C CA . PHE A 1 94 ? -3.925 -9.143 -9.705 1.00 96.56 94 PHE A CA 1
ATOM 762 C C . PHE A 1 94 ? -4.059 -8.186 -10.885 1.00 96.56 94 PHE A C 1
ATOM 764 O O . PHE A 1 94 ? -4.868 -8.414 -11.785 1.00 96.56 94 PHE A O 1
ATOM 771 N N . MET A 1 95 ? -3.259 -7.128 -10.876 1.00 97.31 95 MET A N 1
ATOM 772 C CA . MET A 1 95 ? -3.176 -6.154 -11.950 1.00 97.31 95 MET A CA 1
ATOM 773 C C . MET A 1 95 ? -1.757 -6.142 -12.505 1.00 97.31 95 MET A C 1
ATOM 775 O O . MET A 1 95 ? -0.775 -6.151 -11.761 1.00 97.31 95 MET A O 1
ATOM 779 N N . ILE A 1 96 ? -1.669 -6.082 -13.827 1.00 96.38 96 ILE A N 1
ATOM 780 C CA . ILE A 1 96 ? -0.418 -5.994 -14.569 1.00 96.38 96 ILE A CA 1
ATOM 781 C C . ILE A 1 96 ? -0.610 -5.031 -15.735 1.00 96.38 96 ILE A C 1
ATOM 783 O O . ILE A 1 96 ? -1.723 -4.894 -16.258 1.00 96.38 96 ILE A O 1
ATOM 787 N N . ASP A 1 97 ? 0.458 -4.347 -16.135 1.00 94.75 97 ASP A N 1
ATOM 788 C CA . ASP A 1 97 ? 0.387 -3.442 -17.274 1.00 94.75 97 ASP A CA 1
ATOM 789 C C . ASP A 1 97 ? 0.088 -4.218 -18.566 1.00 94.75 97 ASP A C 1
ATOM 791 O O . ASP A 1 97 ? 0.628 -5.300 -18.818 1.00 94.75 97 ASP A O 1
ATOM 795 N N . LYS A 1 98 ? -0.775 -3.656 -19.416 1.00 94.69 98 LYS A N 1
ATOM 796 C CA . LYS A 1 98 ? -1.123 -4.262 -20.706 1.00 94.69 98 LYS A CA 1
ATOM 797 C C . LYS A 1 98 ? 0.074 -4.309 -21.654 1.00 94.69 98 LYS A C 1
ATOM 799 O O . LYS A 1 98 ? 0.142 -5.234 -22.461 1.00 94.69 98 LYS A O 1
ATOM 804 N N . ALA A 1 99 ? 0.982 -3.340 -21.550 1.00 93.25 99 ALA A N 1
ATOM 805 C CA . ALA A 1 99 ? 2.177 -3.227 -22.375 1.00 93.25 99 ALA A CA 1
ATOM 806 C C . ALA A 1 99 ? 3.304 -4.184 -21.956 1.00 93.25 99 ALA A C 1
ATOM 808 O O . ALA A 1 99 ? 4.284 -4.290 -22.685 1.00 93.25 99 ALA A O 1
ATOM 809 N N . ALA A 1 100 ? 3.187 -4.878 -20.817 1.00 95.19 100 ALA A N 1
ATOM 810 C CA . ALA A 1 100 ? 4.201 -5.839 -20.399 1.00 95.19 100 ALA A CA 1
ATOM 811 C C . ALA A 1 100 ? 4.291 -7.038 -21.377 1.00 95.19 100 ALA A C 1
ATOM 813 O O . ALA A 1 100 ? 3.252 -7.474 -21.891 1.00 95.19 100 ALA A O 1
ATOM 814 N N . PRO A 1 101 ? 5.489 -7.617 -21.595 1.00 96.00 101 PRO A N 1
ATOM 815 C CA . PRO A 1 101 ? 5.653 -8.877 -22.316 1.00 96.00 101 PRO A CA 1
ATOM 816 C C . PRO A 1 101 ? 4.767 -9.984 -21.741 1.00 96.00 101 PRO A C 1
ATOM 818 O O . PRO A 1 101 ? 4.603 -10.087 -20.525 1.00 96.00 101 PRO A O 1
ATOM 821 N N . GLU A 1 102 ? 4.254 -10.868 -22.597 1.00 96.31 102 GLU A N 1
ATOM 822 C CA . GLU A 1 102 ? 3.405 -11.986 -22.154 1.00 96.31 102 GLU A CA 1
ATOM 823 C C . GLU A 1 102 ? 4.124 -12.937 -21.187 1.00 96.31 102 GLU A C 1
ATOM 825 O O . GLU A 1 102 ? 3.527 -13.387 -20.211 1.00 96.31 102 GLU A O 1
ATOM 830 N N . GLU A 1 103 ? 5.419 -13.185 -21.399 1.00 93.88 103 GLU A N 1
ATOM 831 C CA . GLU A 1 103 ? 6.241 -13.977 -20.476 1.00 93.88 103 GLU A CA 1
ATOM 832 C C . GLU A 1 103 ? 6.321 -13.310 -19.094 1.00 93.88 103 GLU A C 1
ATOM 834 O O . GLU A 1 103 ? 5.996 -13.934 -18.085 1.00 93.88 103 GLU A O 1
ATOM 839 N N . TYR A 1 104 ? 6.597 -12.000 -19.054 1.00 94.31 104 TYR A N 1
ATOM 840 C CA . TYR A 1 104 ? 6.628 -11.230 -17.809 1.00 94.31 104 TYR A CA 1
ATOM 841 C C . TYR A 1 104 ? 5.284 -11.259 -17.075 1.00 94.31 104 TYR A C 1
ATOM 843 O O . TYR A 1 104 ? 5.250 -11.415 -15.858 1.00 94.31 104 TYR A O 1
ATOM 851 N N . LYS A 1 105 ? 4.161 -11.137 -17.798 1.00 95.88 105 LYS A N 1
ATOM 852 C CA . LYS A 1 105 ? 2.816 -11.234 -17.203 1.00 95.88 105 LYS A CA 1
ATOM 853 C C . LYS A 1 105 ? 2.595 -12.595 -16.548 1.00 95.88 105 LYS A C 1
ATOM 855 O O . LYS A 1 105 ? 2.076 -12.653 -15.433 1.00 95.88 105 LYS A O 1
ATOM 860 N N . ALA A 1 106 ? 2.984 -13.673 -17.229 1.00 94.44 106 ALA A N 1
ATOM 861 C CA . ALA A 1 106 ? 2.837 -15.028 -16.715 1.00 94.44 106 ALA A CA 1
ATOM 862 C C . ALA A 1 106 ? 3.695 -15.251 -15.462 1.00 94.44 106 ALA A C 1
ATOM 864 O O . ALA A 1 106 ? 3.210 -15.811 -14.477 1.00 94.44 106 ALA A O 1
ATOM 865 N N . ASP A 1 107 ? 4.936 -14.770 -15.459 1.00 93.06 107 ASP A N 1
ATOM 866 C CA . ASP A 1 107 ? 5.830 -14.940 -14.317 1.00 93.06 107 ASP A CA 1
ATOM 867 C C . ASP A 1 107 ? 5.448 -14.043 -13.136 1.00 93.06 107 ASP A C 1
ATOM 869 O O . ASP A 1 107 ? 5.421 -14.503 -11.993 1.00 93.06 107 ASP A O 1
ATOM 873 N N . ALA A 1 108 ? 5.056 -12.792 -13.390 1.00 94.75 108 ALA A N 1
ATOM 874 C CA . ALA A 1 108 ? 4.521 -11.902 -12.363 1.00 94.75 108 ALA A CA 1
ATOM 875 C C . ALA A 1 108 ? 3.262 -12.493 -11.710 1.00 94.75 108 ALA A C 1
ATOM 877 O O . ALA A 1 108 ? 3.099 -12.405 -10.493 1.00 94.75 108 ALA A O 1
ATOM 878 N N . TYR A 1 109 ? 2.399 -13.153 -12.490 1.00 94.44 109 TYR A N 1
ATOM 879 C CA . TYR A 1 109 ? 1.228 -13.847 -11.958 1.00 94.44 109 TYR A CA 1
ATOM 880 C C . TYR A 1 109 ? 1.606 -15.029 -11.053 1.00 94.44 109 TYR A C 1
ATOM 882 O O . TYR A 1 109 ? 1.023 -15.188 -9.980 1.00 94.44 109 TYR A O 1
ATOM 890 N N . ARG A 1 110 ? 2.623 -15.823 -11.420 1.00 92.06 110 ARG A N 1
ATOM 891 C CA . ARG A 1 110 ? 3.161 -16.884 -10.545 1.00 92.06 110 ARG A CA 1
ATOM 892 C C . ARG A 1 110 ? 3.730 -16.305 -9.248 1.00 92.06 110 ARG A C 1
ATOM 894 O O . ARG A 1 110 ? 3.439 -16.822 -8.171 1.00 92.06 110 ARG A O 1
ATOM 901 N N . GLY A 1 111 ? 4.478 -15.204 -9.344 1.00 92.06 111 GLY A N 1
ATOM 902 C CA . GLY A 1 111 ? 5.001 -14.475 -8.187 1.00 92.06 111 GLY A CA 1
ATOM 903 C C . GLY A 1 111 ? 3.894 -13.958 -7.264 1.00 92.06 111 GLY A C 1
ATOM 904 O O . GLY A 1 111 ? 3.992 -14.096 -6.042 1.00 92.06 111 GLY A O 1
ATOM 905 N N . TYR A 1 112 ? 2.807 -13.434 -7.837 1.00 93.88 112 TYR A N 1
ATOM 906 C CA . TYR A 1 112 ? 1.611 -13.045 -7.095 1.00 93.88 112 TYR A CA 1
ATOM 907 C C . TYR A 1 112 ? 1.007 -14.228 -6.338 1.00 93.88 112 TYR A C 1
ATOM 909 O O . TYR A 1 112 ? 0.893 -14.144 -5.120 1.00 93.88 112 TYR A O 1
ATOM 917 N N . LEU A 1 113 ? 0.701 -15.336 -7.022 1.00 92.75 113 LEU A N 1
ATOM 918 C CA . LEU A 1 113 ? 0.090 -16.519 -6.402 1.00 92.75 113 LEU A CA 1
ATOM 919 C C . LEU A 1 113 ? 0.927 -17.109 -5.259 1.00 92.75 113 LEU A C 1
ATOM 921 O O . LEU A 1 113 ? 0.366 -17.659 -4.313 1.00 92.75 113 LEU A O 1
ATOM 925 N N . GLY A 1 114 ? 2.257 -17.007 -5.346 1.00 90.88 114 GLY A N 1
ATOM 926 C CA . GLY A 1 114 ? 3.169 -17.485 -4.306 1.00 90.88 114 GLY A CA 1
ATOM 927 C C . GLY A 1 114 ? 3.230 -16.597 -3.057 1.00 90.88 114 GLY A C 1
ATOM 928 O O . GLY A 1 114 ? 3.640 -17.062 -1.993 1.00 90.88 114 GLY A O 1
ATOM 929 N N . SER A 1 115 ? 2.814 -15.332 -3.149 1.00 91.31 115 SER A N 1
ATOM 930 C CA . SER A 1 115 ? 3.010 -14.336 -2.085 1.00 91.31 115 SER A CA 1
ATOM 931 C C . SER A 1 115 ? 1.705 -13.751 -1.547 1.00 91.31 115 SER A C 1
ATOM 933 O O . SER A 1 115 ? 1.505 -13.778 -0.338 1.00 91.31 115 SER A O 1
ATOM 935 N N . PHE A 1 116 ? 0.792 -13.292 -2.405 1.00 94.00 116 PHE A N 1
ATOM 936 C CA . PHE A 1 116 ? -0.481 -12.676 -2.014 1.00 94.00 116 PHE A CA 1
ATOM 937 C C . PHE A 1 116 ? -1.697 -13.379 -2.634 1.00 94.00 116 PHE A C 1
ATOM 939 O O . PHE A 1 116 ? -1.580 -14.271 -3.472 1.00 94.00 116 PHE A O 1
ATOM 946 N N . GLY A 1 117 ? -2.895 -12.955 -2.224 1.00 90.81 117 GLY A N 1
ATOM 947 C CA . GLY A 1 117 ? -4.141 -13.612 -2.613 1.00 90.81 117 GLY A CA 1
ATOM 948 C C . GLY A 1 117 ? -4.435 -14.860 -1.771 1.00 90.81 117 GLY A C 1
ATOM 949 O O . GLY A 1 117 ? -3.676 -15.180 -0.862 1.00 90.81 117 GLY A O 1
ATOM 950 N N . PRO A 1 118 ? -5.533 -15.584 -2.055 1.00 89.12 118 PRO A N 1
ATOM 951 C CA . PRO A 1 118 ? -6.054 -16.623 -1.156 1.00 89.12 118 PRO A CA 1
ATOM 952 C C . PRO A 1 118 ? -5.084 -17.765 -0.816 1.00 89.12 118 PRO A C 1
ATOM 954 O O . PRO A 1 118 ? -5.257 -18.423 0.204 1.00 89.12 118 PRO A O 1
ATOM 957 N N . THR A 1 119 ? -4.088 -18.021 -1.668 1.00 90.06 119 THR A N 1
ATOM 958 C CA . THR A 1 119 ? -3.071 -19.072 -1.485 1.00 90.06 119 THR A CA 1
ATOM 959 C C . THR A 1 119 ? -1.665 -18.517 -1.263 1.00 90.06 119 THR A C 1
ATOM 961 O O . THR A 1 119 ? -0.712 -19.288 -1.173 1.00 90.06 119 THR A O 1
ATOM 964 N N . GLY A 1 120 ? -1.513 -17.192 -1.223 1.00 92.50 120 GLY A N 1
ATOM 965 C CA . GLY A 1 120 ? -0.220 -16.542 -1.064 1.00 92.50 120 GLY A CA 1
ATOM 966 C C . GLY A 1 120 ? 0.352 -16.797 0.323 1.00 92.50 120 GLY A C 1
ATOM 967 O O . GLY A 1 120 ? -0.385 -16.814 1.307 1.00 92.50 120 GLY A O 1
ATOM 968 N N . THR A 1 121 ? 1.659 -17.026 0.418 1.00 92.75 121 THR A N 1
ATOM 969 C CA . THR A 1 121 ? 2.298 -17.336 1.709 1.00 92.75 121 THR A CA 1
ATOM 970 C C . THR A 1 121 ? 2.248 -16.153 2.679 1.00 92.75 121 THR A C 1
ATOM 972 O O . THR A 1 121 ? 1.936 -16.349 3.846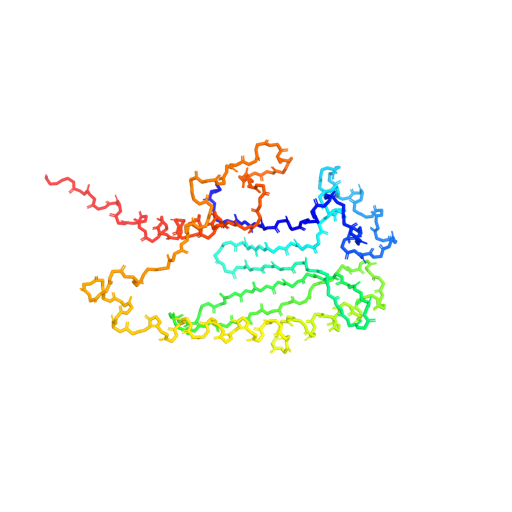 1.00 92.75 121 THR A O 1
ATOM 975 N N . LEU A 1 122 ? 2.440 -14.923 2.189 1.00 93.25 122 LEU A N 1
ATOM 976 C CA . LEU A 1 122 ? 2.365 -13.714 3.016 1.00 93.25 122 LEU A CA 1
ATOM 977 C C . LEU A 1 122 ? 0.922 -13.403 3.438 1.00 93.25 122 LEU A C 1
ATOM 979 O O . LEU A 1 122 ? 0.679 -13.069 4.591 1.00 93.25 122 LEU A O 1
ATOM 983 N N . GLU A 1 123 ? -0.048 -13.549 2.527 1.00 93.62 123 GLU A N 1
ATOM 984 C CA . GLU A 1 123 ? -1.462 -13.286 2.853 1.00 93.62 123 GLU A CA 1
ATOM 985 C C . GLU A 1 123 ? -2.015 -14.284 3.882 1.00 93.62 123 GLU A C 1
ATOM 987 O O . GLU A 1 123 ? -2.879 -13.926 4.680 1.00 93.62 123 GLU A O 1
ATOM 992 N N . GLN A 1 124 ? -1.531 -15.531 3.884 1.00 94.44 124 GLN A N 1
ATOM 993 C CA . GLN A 1 124 ? -1.926 -16.529 4.881 1.00 94.44 124 GLN A CA 1
ATOM 994 C C . GLN A 1 124 ? -1.466 -16.137 6.292 1.00 94.44 124 GLN A C 1
ATOM 996 O O . GLN A 1 124 ? -2.284 -16.161 7.215 1.00 94.44 124 GLN A O 1
ATOM 1001 N N . ASP A 1 125 ? -0.206 -15.720 6.445 1.00 95.88 125 ASP A N 1
ATOM 1002 C CA . ASP A 1 125 ? 0.348 -15.258 7.727 1.00 95.88 125 ASP A CA 1
ATOM 1003 C C . ASP A 1 125 ? -0.399 -14.017 8.253 1.00 95.88 125 ASP A C 1
ATOM 1005 O O . ASP A 1 125 ? -0.765 -13.935 9.434 1.00 95.88 125 ASP A O 1
ATOM 1009 N N . ASP A 1 126 ? -0.680 -13.066 7.357 1.00 95.38 126 ASP A N 1
ATOM 1010 C CA . ASP A 1 126 ? -1.464 -11.867 7.652 1.00 95.38 126 ASP A CA 1
ATOM 1011 C C . ASP A 1 126 ? -2.896 -12.223 8.101 1.00 95.38 126 ASP A C 1
ATOM 1013 O O . ASP A 1 126 ? -3.379 -11.730 9.126 1.00 95.38 126 ASP A O 1
ATOM 1017 N N . THR A 1 127 ? -3.569 -13.123 7.375 1.00 94.12 127 THR A N 1
ATOM 1018 C CA . THR A 1 127 ? -4.968 -13.498 7.643 1.00 94.12 127 THR A CA 1
ATOM 1019 C C . THR A 1 127 ? -5.131 -14.191 8.994 1.00 94.12 127 THR A C 1
ATOM 1021 O O . THR A 1 127 ? -6.066 -13.863 9.728 1.00 94.12 127 THR A O 1
ATOM 1024 N N . GLU A 1 128 ? -4.226 -15.107 9.362 1.00 95.25 128 GLU A N 1
ATOM 1025 C CA . GLU A 1 128 ? -4.251 -15.738 10.692 1.00 95.25 128 GLU A CA 1
ATOM 1026 C C . GLU A 1 128 ? -4.047 -14.688 11.790 1.00 95.25 128 GLU A C 1
ATOM 1028 O O . GLU A 1 128 ? -4.783 -14.665 12.779 1.00 95.25 128 GLU A O 1
ATOM 1033 N N . THR A 1 129 ? -3.106 -13.758 11.597 1.00 95.38 129 THR A N 1
ATOM 1034 C CA . THR A 1 129 ? -2.851 -12.679 12.562 1.00 95.38 129 THR A CA 1
ATOM 1035 C C . THR A 1 129 ? -4.102 -11.830 12.793 1.00 95.38 129 THR A C 1
ATOM 1037 O O . THR A 1 129 ? -4.484 -11.575 13.939 1.00 95.38 129 THR A O 1
ATOM 1040 N N . TRP A 1 130 ? -4.787 -11.417 11.725 1.00 95.00 130 TRP A N 1
ATOM 1041 C CA . TRP A 1 130 ? -6.009 -10.618 11.838 1.00 95.00 130 TRP A CA 1
ATOM 1042 C C . TRP A 1 130 ? -7.161 -11.401 12.467 1.00 95.00 130 TRP A C 1
ATOM 1044 O O . TRP A 1 130 ? -7.865 -10.856 13.320 1.00 95.00 130 TRP A O 1
ATOM 1054 N N . ALA A 1 131 ? -7.329 -12.678 12.109 1.00 94.81 131 ALA A N 1
ATOM 1055 C CA . ALA A 1 131 ? -8.349 -13.540 12.700 1.00 94.81 131 ALA A CA 1
ATOM 1056 C C . ALA A 1 131 ? -8.176 -13.650 14.224 1.00 94.81 131 ALA A C 1
ATOM 1058 O O . ALA A 1 131 ? -9.149 -13.513 14.969 1.00 94.81 131 ALA A O 1
ATOM 1059 N N . ARG A 1 132 ? -6.932 -13.790 14.702 1.00 95.19 132 ARG A N 1
ATOM 1060 C CA . ARG A 1 132 ? -6.619 -13.816 16.140 1.00 95.19 132 ARG A CA 1
ATOM 1061 C C . ARG A 1 132 ? -6.868 -12.491 16.842 1.00 95.19 132 ARG A C 1
ATOM 1063 O O . ARG A 1 132 ? -7.383 -12.487 17.960 1.00 95.19 132 ARG A O 1
ATOM 1070 N N . ILE A 1 133 ? -6.542 -11.366 16.202 1.00 92.75 133 ILE A N 1
ATOM 1071 C CA . ILE A 1 133 ? -6.847 -10.035 16.749 1.00 92.75 133 ILE A CA 1
ATOM 1072 C C . ILE A 1 133 ? -8.360 -9.887 16.952 1.00 92.75 133 ILE A C 1
ATOM 1074 O O . ILE A 1 133 ? -8.795 -9.459 18.023 1.00 92.75 133 ILE A O 1
ATOM 1078 N N . VAL A 1 134 ? -9.165 -10.278 15.958 1.00 92.94 134 VAL A N 1
ATOM 1079 C CA . VAL A 1 134 ? -10.632 -10.218 16.041 1.00 92.94 134 VAL A CA 1
ATOM 1080 C C . VAL A 1 134 ? -11.157 -11.134 17.147 1.00 92.94 134 VAL A C 1
ATOM 1082 O O . VAL A 1 134 ? -11.934 -10.671 17.984 1.00 92.94 134 VAL A O 1
ATOM 1085 N N . GLU A 1 135 ? -10.692 -12.384 17.211 1.00 93.25 135 GLU A N 1
ATOM 1086 C CA . GLU A 1 135 ? -11.072 -13.349 18.251 1.00 93.25 135 GLU A CA 1
ATOM 1087 C C . GLU A 1 135 ? -10.842 -12.778 19.662 1.00 93.25 135 GLU A C 1
ATOM 1089 O O . GLU A 1 135 ? -11.759 -12.732 20.487 1.00 93.25 135 GLU A O 1
ATOM 1094 N N . VAL A 1 136 ? -9.640 -12.257 19.927 1.00 90.88 136 VAL A N 1
ATOM 1095 C CA . VAL A 1 136 ? -9.269 -11.718 21.245 1.00 90.88 136 VAL A CA 1
ATOM 1096 C C . VAL A 1 136 ? -9.980 -10.394 21.551 1.00 90.88 136 VAL A C 1
ATOM 1098 O O . VAL A 1 136 ? -10.303 -10.131 22.711 1.00 90.88 136 VAL A O 1
ATOM 1101 N N . SER A 1 137 ? -10.316 -9.580 20.543 1.00 89.31 137 SER A N 1
ATOM 1102 C CA . SER A 1 137 ? -11.065 -8.322 20.733 1.00 89.31 137 SER A CA 1
ATOM 1103 C C . SER A 1 137 ? -12.485 -8.518 21.301 1.00 89.31 137 SER A C 1
ATOM 1105 O O . SER A 1 137 ? -13.111 -7.575 21.797 1.00 89.31 137 SER A O 1
ATOM 1107 N N . GLY A 1 138 ? -13.015 -9.746 21.244 1.00 88.94 138 GLY A N 1
ATOM 1108 C CA . GLY A 1 138 ? -14.283 -10.137 21.859 1.00 88.94 138 GLY A CA 1
ATOM 1109 C C . GLY A 1 138 ? -14.224 -10.334 23.376 1.00 88.94 138 GLY A C 1
ATOM 1110 O O . GLY A 1 138 ? -15.269 -10.311 24.027 1.00 88.94 138 GLY A O 1
ATOM 1111 N N . ALA A 1 139 ? -13.033 -10.522 23.950 1.00 89.25 139 ALA A N 1
ATOM 1112 C CA . ALA A 1 139 ? -12.871 -10.879 25.355 1.00 89.25 139 ALA A CA 1
ATOM 1113 C C . ALA A 1 139 ? -13.224 -9.723 26.306 1.00 89.25 139 ALA A C 1
ATOM 1115 O O . ALA A 1 139 ? -12.857 -8.570 26.076 1.00 89.25 139 ALA A O 1
ATOM 1116 N N . THR A 1 140 ? -13.863 -10.036 27.440 1.00 88.44 140 THR A N 1
ATOM 1117 C CA . THR A 1 140 ? -14.265 -9.038 28.448 1.00 88.44 140 THR A CA 1
ATOM 1118 C C . THR A 1 140 ? -13.089 -8.193 28.935 1.00 88.44 140 THR A C 1
ATOM 1120 O O . THR A 1 140 ? -13.206 -6.976 28.975 1.00 88.44 140 THR A O 1
ATOM 1123 N N . MET A 1 141 ? -11.930 -8.803 29.217 1.00 86.62 141 MET A N 1
ATOM 1124 C CA . MET A 1 141 ? -10.725 -8.066 29.642 1.00 86.62 141 MET A CA 1
ATOM 1125 C C . MET A 1 141 ? -10.206 -7.078 28.583 1.00 86.62 141 MET A C 1
ATOM 1127 O O . MET A 1 141 ? -9.569 -6.087 28.935 1.00 86.62 141 MET A O 1
ATOM 1131 N N . MET A 1 142 ? -10.473 -7.329 27.297 1.00 86.56 142 MET A N 1
ATOM 1132 C CA . MET A 1 142 ? -10.089 -6.418 26.214 1.00 86.56 142 MET A CA 1
ATOM 1133 C C . MET A 1 142 ? -11.081 -5.266 26.037 1.00 86.56 142 MET A C 1
ATOM 1135 O O . MET A 1 142 ? -10.690 -4.195 25.5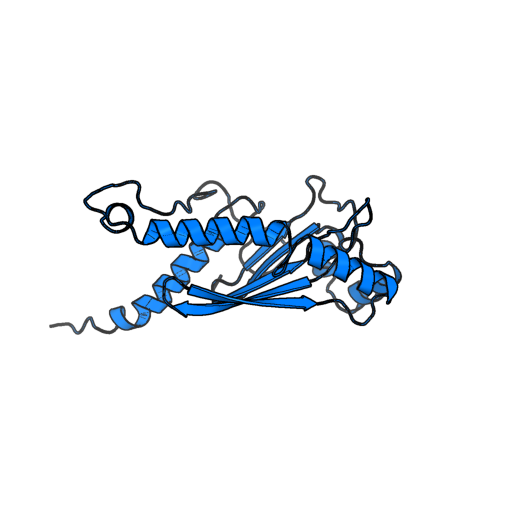87 1.00 86.56 142 MET A O 1
ATOM 1139 N N . ARG A 1 143 ? -12.358 -5.468 26.381 1.00 85.38 143 ARG A N 1
ATOM 1140 C CA . ARG A 1 143 ? -13.419 -4.461 26.206 1.00 85.38 143 ARG A CA 1
ATOM 1141 C C . ARG A 1 143 ? -13.648 -3.596 27.440 1.00 85.38 143 ARG A C 1
ATOM 1143 O O . ARG A 1 143 ? -14.038 -2.439 27.305 1.00 85.38 143 ARG A O 1
ATOM 1150 N N . ASP A 1 144 ? -13.434 -4.157 28.622 1.00 85.56 144 ASP A N 1
ATOM 1151 C CA . ASP A 1 144 ? -13.642 -3.474 29.891 1.00 85.56 144 ASP A CA 1
ATOM 1152 C C . ASP A 1 144 ? -12.369 -2.735 30.325 1.00 85.56 144 ASP A C 1
ATOM 1154 O O . ASP A 1 144 ? -11.363 -3.340 30.701 1.00 85.56 144 ASP A O 1
ATOM 1158 N N . LYS A 1 145 ? -12.422 -1.402 30.262 1.00 80.19 145 LYS A N 1
ATOM 1159 C CA . LYS A 1 145 ? -11.316 -0.512 30.642 1.00 80.19 145 LYS A CA 1
ATOM 1160 C C . LYS A 1 145 ? -11.091 -0.437 32.153 1.00 80.19 145 LYS A C 1
ATOM 1162 O O . LYS A 1 145 ? -10.010 -0.032 32.569 1.00 80.19 145 LYS A O 1
ATOM 1167 N N . GLU A 1 146 ? -12.062 -0.857 32.960 1.00 84.12 146 GLU A N 1
ATOM 1168 C CA . GLU A 1 146 ? -11.937 -0.888 34.419 1.00 84.12 146 GLU A CA 1
ATOM 1169 C C . GLU A 1 146 ? -11.174 -2.133 34.896 1.00 84.12 146 GLU A C 1
ATOM 1171 O O . GLU A 1 146 ? -10.593 -2.134 35.981 1.00 84.12 146 GLU A O 1
ATOM 1176 N N . LEU A 1 147 ? -11.133 -3.198 34.085 1.00 79.94 147 LEU A N 1
ATOM 1177 C CA . LEU A 1 147 ? -10.465 -4.455 34.442 1.00 79.94 147 LEU A CA 1
ATOM 1178 C C . LEU A 1 147 ? -8.967 -4.478 34.104 1.00 79.94 147 LEU A C 1
ATOM 1180 O O . LEU A 1 147 ? -8.225 -5.243 34.723 1.00 79.94 147 LEU A O 1
ATOM 1184 N N . ASN A 1 148 ? -8.500 -3.689 33.127 1.00 70.00 148 ASN A N 1
ATOM 1185 C CA . ASN A 1 148 ? -7.085 -3.627 32.744 1.00 70.00 148 ASN A CA 1
ATOM 1186 C C . ASN A 1 148 ? -6.743 -2.333 31.982 1.00 70.00 148 ASN A C 1
ATOM 1188 O O . ASN A 1 148 ? -7.397 -2.001 31.000 1.00 70.00 148 ASN A O 1
ATOM 1192 N N . TYR A 1 149 ? -5.661 -1.655 32.375 1.00 63.38 149 TYR A N 1
ATOM 1193 C CA . TYR A 1 149 ? -5.193 -0.412 31.743 1.00 63.38 149 TYR A CA 1
ATOM 1194 C C . TYR A 1 149 ? -4.408 -0.625 30.431 1.00 63.38 149 TYR A C 1
ATOM 1196 O O . TYR A 1 149 ? -4.234 0.307 29.650 1.00 63.38 149 TYR A O 1
ATOM 1204 N N . ASN A 1 150 ? -3.924 -1.846 30.173 1.00 69.19 150 ASN A N 1
ATOM 1205 C CA . ASN A 1 150 ? -3.093 -2.184 29.009 1.00 69.19 150 ASN A CA 1
ATOM 1206 C C . ASN A 1 150 ? -3.887 -2.806 27.842 1.00 69.19 150 ASN A C 1
ATOM 1208 O O . ASN A 1 150 ? -3.304 -3.466 26.986 1.00 69.19 150 ASN A O 1
ATOM 1212 N N . ASN A 1 151 ? -5.206 -2.614 27.778 1.00 72.75 151 ASN A N 1
ATOM 1213 C CA . ASN A 1 151 ? -6.063 -3.152 26.711 1.00 72.75 151 ASN A CA 1
ATOM 1214 C C . ASN A 1 151 ? -6.221 -2.212 25.494 1.00 72.75 151 ASN A C 1
ATOM 1216 O O . ASN A 1 151 ? -7.204 -2.300 24.760 1.00 72.75 151 ASN A O 1
ATOM 1220 N N . LEU A 1 152 ? -5.257 -1.314 25.261 1.00 76.81 152 LEU A N 1
ATOM 1221 C CA . LEU A 1 152 ? -5.280 -0.353 24.155 1.00 76.81 152 LEU A CA 1
ATOM 1222 C C . LEU A 1 152 ? -4.351 -0.771 23.011 1.00 76.81 152 LEU A C 1
ATOM 1224 O O . LEU A 1 152 ? -3.208 -1.173 23.232 1.00 76.81 152 LEU A O 1
ATOM 1228 N N . SER A 1 153 ? -4.811 -0.586 21.772 1.00 79.62 153 SER A N 1
ATOM 1229 C CA . SER A 1 153 ? -3.952 -0.666 20.588 1.00 79.62 153 SER A CA 1
ATOM 1230 C C . SER A 1 153 ? -2.950 0.491 20.592 1.00 79.62 153 SER A C 1
ATOM 1232 O O . SER A 1 153 ? -3.327 1.664 20.567 1.00 79.62 153 SER A O 1
ATOM 1234 N N . ASN A 1 154 ? -1.661 0.161 20.636 1.00 86.12 154 ASN A N 1
ATOM 1235 C CA . ASN A 1 154 ? -0.587 1.141 20.720 1.00 86.12 154 ASN A CA 1
ATOM 1236 C C . ASN A 1 154 ? -0.152 1.611 19.321 1.00 86.12 154 ASN A C 1
ATOM 1238 O O . ASN A 1 154 ? 0.576 0.898 18.638 1.00 86.12 154 ASN A O 1
ATOM 1242 N N . TYR A 1 155 ? -0.559 2.825 18.935 1.00 91.19 155 TYR A N 1
ATOM 1243 C CA . TYR A 1 155 ? -0.148 3.494 17.690 1.00 91.19 155 TYR A CA 1
ATOM 1244 C C . TYR A 1 155 ? 0.838 4.652 17.935 1.00 91.19 155 TYR A C 1
ATOM 1246 O O . TYR A 1 155 ? 0.732 5.728 17.334 1.00 91.19 155 TYR A O 1
ATOM 1254 N N . LEU A 1 156 ? 1.774 4.485 18.874 1.00 93.12 156 LEU A N 1
ATOM 1255 C CA . LEU A 1 156 ? 2.723 5.529 19.276 1.00 93.12 156 LEU A CA 1
ATOM 1256 C C . LEU A 1 156 ? 4.068 5.469 18.537 1.00 93.12 156 LEU A C 1
ATOM 1258 O O . LEU A 1 156 ? 4.941 6.294 18.818 1.00 93.12 156 LEU A O 1
ATOM 1262 N N . MET A 1 157 ? 4.268 4.563 17.572 1.00 95.69 157 MET A N 1
ATOM 1263 C CA . MET A 1 157 ? 5.541 4.486 16.855 1.00 95.69 157 MET A CA 1
ATOM 1264 C C . MET A 1 157 ? 5.833 5.811 16.142 1.00 95.69 157 MET A C 1
ATOM 1266 O O . MET A 1 157 ? 5.025 6.338 15.363 1.00 95.69 157 MET A O 1
ATOM 1270 N N . GLY A 1 158 ? 6.996 6.380 16.463 1.00 95.06 158 GLY A N 1
ATOM 1271 C CA . GLY A 1 158 ? 7.461 7.668 15.958 1.00 95.06 158 GLY A CA 1
ATOM 1272 C C . GLY A 1 158 ? 6.704 8.89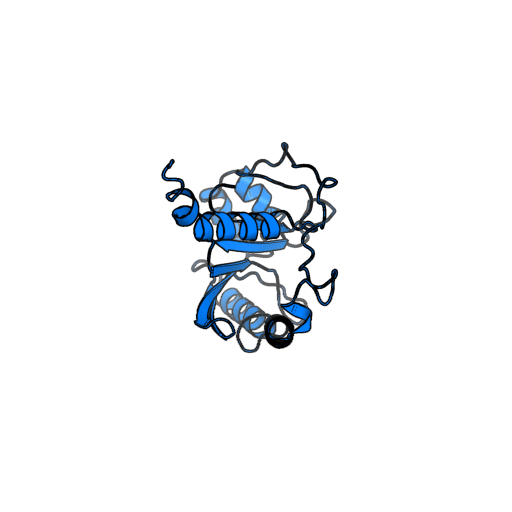6 16.477 1.00 95.06 158 GLY A C 1
ATOM 1273 O O . GLY A 1 158 ? 7.046 10.009 16.078 1.00 95.06 158 GLY A O 1
ATOM 1274 N N . PHE A 1 159 ? 5.707 8.739 17.356 1.00 93.19 159 PHE A N 1
ATOM 1275 C CA . PHE A 1 159 ? 4.963 9.867 17.922 1.00 93.19 159 PHE A CA 1
ATOM 1276 C C . PHE A 1 159 ? 5.914 10.806 18.676 1.00 93.19 159 PHE A C 1
ATOM 1278 O O . PHE A 1 159 ? 6.760 10.351 19.440 1.00 93.19 159 PHE A O 1
ATOM 1285 N N . SER A 1 160 ? 5.826 12.111 18.409 1.00 91.88 160 SER A N 1
ATOM 1286 C CA . SER A 1 160 ? 6.711 13.163 18.949 1.00 91.88 160 SER A CA 1
ATOM 1287 C C . SER A 1 160 ? 8.210 13.066 18.605 1.00 91.88 160 SER A C 1
ATOM 1289 O O . SER A 1 160 ? 8.961 13.978 18.949 1.00 91.88 160 SER A O 1
ATOM 1291 N N . HIS A 1 161 ? 8.659 12.023 17.900 1.00 94.38 161 HIS A N 1
ATOM 1292 C CA . HIS A 1 161 ? 10.078 11.802 17.586 1.00 94.38 161 HIS A CA 1
ATOM 1293 C C . HIS A 1 161 ? 10.390 11.854 16.089 1.00 94.38 161 HIS A C 1
ATOM 1295 O O . HIS A 1 161 ? 11.424 12.395 15.697 1.00 94.38 161 HIS A O 1
ATOM 1301 N N . VAL A 1 162 ? 9.506 11.321 15.243 1.00 95.75 162 VAL A N 1
ATOM 1302 C CA . VAL A 1 162 ? 9.663 11.377 13.787 1.00 95.75 162 VAL A CA 1
ATOM 1303 C C . VAL A 1 162 ? 8.992 12.652 13.289 1.00 95.75 162 VAL A C 1
ATOM 1305 O O . VAL A 1 162 ? 7.774 12.812 13.377 1.00 95.75 162 VAL A O 1
ATOM 1308 N N . LYS A 1 163 ? 9.805 13.581 12.785 1.00 95.56 163 LYS A N 1
ATOM 1309 C CA . LYS A 1 163 ? 9.330 14.837 12.198 1.00 95.56 163 LYS A CA 1
ATOM 1310 C C . LYS A 1 163 ? 8.885 14.620 10.756 1.00 95.56 163 LYS A C 1
ATOM 1312 O O . LYS A 1 163 ? 9.325 13.672 10.107 1.00 95.56 163 LYS A O 1
ATOM 1317 N N . GLN A 1 164 ? 8.004 15.497 10.285 1.00 95.25 164 GLN A N 1
ATOM 1318 C CA . GLN A 1 164 ? 7.618 15.522 8.878 1.00 95.25 164 GLN A CA 1
ATOM 1319 C C . GLN A 1 164 ? 8.838 15.840 8.011 1.00 95.25 164 GLN A C 1
ATOM 1321 O O . GLN A 1 164 ? 9.716 16.600 8.422 1.00 95.25 164 GLN A O 1
ATOM 1326 N N . ASP A 1 165 ? 8.883 15.237 6.830 1.00 95.31 165 ASP A N 1
ATOM 1327 C CA . ASP A 1 165 ? 9.884 15.531 5.814 1.00 95.31 165 ASP A CA 1
ATOM 1328 C C . ASP A 1 165 ? 9.336 16.589 4.853 1.00 95.31 165 ASP A C 1
ATOM 1330 O O . ASP A 1 165 ? 8.582 16.284 3.932 1.00 95.31 165 ASP A O 1
ATOM 1334 N N . GLU A 1 166 ? 9.708 17.846 5.089 1.00 95.38 166 GLU A N 1
ATOM 1335 C CA . GLU A 1 166 ? 9.330 18.981 4.235 1.00 95.38 166 GLU A CA 1
ATOM 1336 C C . GLU A 1 166 ? 10.104 19.009 2.908 1.00 95.38 166 GLU A C 1
ATOM 1338 O O . GLU A 1 166 ? 9.742 19.758 2.004 1.00 95.38 166 GLU A O 1
ATOM 1343 N N . SER A 1 167 ? 11.167 18.205 2.778 1.00 94.50 167 SER A N 1
ATOM 1344 C CA . SER A 1 167 ? 11.966 18.110 1.552 1.00 94.50 167 SER A CA 1
ATOM 1345 C C . SER A 1 167 ? 11.428 17.080 0.558 1.00 94.50 167 SER A C 1
ATOM 1347 O O . SER A 1 167 ? 11.884 17.036 -0.587 1.00 94.50 167 SER A O 1
ATOM 1349 N N . PHE A 1 168 ? 10.456 16.261 0.972 1.00 93.06 168 PHE A N 1
ATOM 1350 C CA . PHE A 1 168 ? 9.839 15.275 0.099 1.00 93.06 168 PHE A CA 1
ATOM 1351 C C . PHE A 1 168 ? 9.104 15.973 -1.061 1.00 93.06 168 PHE A C 1
ATOM 1353 O O . PHE A 1 168 ? 8.234 16.809 -0.814 1.00 93.06 168 PHE A O 1
ATOM 1360 N N . PRO A 1 169 ? 9.402 15.633 -2.330 1.00 91.94 169 PRO A N 1
ATOM 1361 C CA . PRO A 1 169 ? 8.876 16.367 -3.485 1.00 91.94 169 PRO A CA 1
ATOM 1362 C C . PRO A 1 169 ? 7.397 16.073 -3.776 1.00 91.94 169 PRO A C 1
ATOM 1364 O O . PRO A 1 169 ? 6.756 16.790 -4.543 1.00 91.94 169 PRO A O 1
ATOM 1367 N N . GLY A 1 170 ? 6.853 14.992 -3.209 1.00 91.44 170 GLY A N 1
ATOM 1368 C CA . GLY A 1 170 ? 5.469 14.586 -3.423 1.00 91.44 170 GLY A CA 1
ATOM 1369 C C . GLY A 1 170 ? 4.463 15.350 -2.553 1.00 91.44 170 GLY A C 1
ATOM 1370 O O . GLY A 1 170 ? 4.823 15.980 -1.560 1.00 91.44 170 GLY A O 1
ATOM 1371 N N . PRO A 1 171 ? 3.167 15.280 -2.895 1.00 93.06 171 PRO A N 1
ATOM 1372 C CA . PRO A 1 171 ? 2.125 15.973 -2.152 1.00 93.06 171 PRO A CA 1
ATOM 1373 C C . PRO A 1 171 ? 1.829 15.309 -0.801 1.00 93.06 171 PRO A C 1
ATOM 1375 O O . PRO A 1 171 ? 2.101 14.131 -0.571 1.00 93.06 171 PRO A O 1
ATOM 1378 N N . GLY A 1 172 ? 1.128 16.049 0.058 1.00 93.44 172 GLY A N 1
ATOM 1379 C CA . GLY A 1 172 ? 0.619 15.540 1.327 1.00 93.44 172 GLY A CA 1
ATOM 1380 C C . GLY A 1 172 ? 1.596 15.744 2.480 1.00 93.44 172 GLY A C 1
ATOM 1381 O O . GLY A 1 172 ? 2.366 16.694 2.497 1.00 93.44 172 GLY A O 1
ATOM 1382 N N . THR A 1 173 ? 1.491 14.887 3.491 1.00 94.88 173 THR A N 1
ATOM 1383 C CA . THR A 1 173 ? 2.345 14.939 4.681 1.00 94.88 173 THR A CA 1
ATOM 1384 C C . THR A 1 173 ? 3.295 13.754 4.629 1.00 94.88 173 THR A C 1
ATOM 1386 O O . THR A 1 173 ? 2.846 12.619 4.780 1.00 94.88 173 THR A O 1
ATOM 1389 N N . ALA A 1 174 ? 4.580 14.007 4.405 1.00 95.19 174 ALA A N 1
ATOM 1390 C CA . ALA A 1 174 ? 5.592 12.964 4.327 1.00 95.19 174 ALA A CA 1
ATOM 1391 C C . ALA A 1 174 ? 6.338 12.806 5.653 1.00 95.19 174 ALA A C 1
ATOM 1393 O O . ALA A 1 174 ? 6.469 13.749 6.434 1.00 95.19 174 ALA A O 1
ATOM 1394 N N . TYR A 1 175 ? 6.843 11.601 5.890 1.00 95.56 175 TYR A N 1
ATOM 1395 C CA . TYR A 1 175 ? 7.739 11.281 6.993 1.00 95.56 175 TYR A CA 1
ATOM 1396 C C . TYR A 1 175 ? 8.946 10.531 6.417 1.00 95.56 175 TYR A C 1
ATOM 1398 O O . TYR A 1 175 ? 8.767 9.724 5.504 1.00 95.56 175 TYR A O 1
ATOM 1406 N N . PRO A 1 176 ? 10.161 10.730 6.954 1.00 93.81 176 PRO A N 1
ATOM 1407 C CA . PRO A 1 176 ? 11.396 10.193 6.374 1.00 93.81 176 PRO A CA 1
ATOM 1408 C C . PRO A 1 176 ? 11.593 8.686 6.635 1.00 93.81 176 PRO A C 1
ATOM 1410 O O . PRO A 1 176 ? 12.684 8.151 6.454 1.00 93.81 176 PRO A O 1
ATOM 1413 N N . THR A 1 177 ? 10.568 7.992 7.136 1.00 92.81 177 THR A N 1
ATOM 1414 C CA . THR A 1 177 ? 10.606 6.562 7.445 1.00 92.81 177 THR A CA 1
ATOM 1415 C C . THR A 1 177 ? 9.216 5.949 7.351 1.00 92.81 177 THR A C 1
ATOM 1417 O O . THR A 1 177 ? 8.225 6.546 7.774 1.00 92.81 177 THR A O 1
ATOM 1420 N N . THR A 1 178 ? 9.157 4.714 6.861 1.00 92.88 178 THR A N 1
ATOM 1421 C CA . THR A 1 178 ? 7.945 3.885 6.875 1.00 92.88 178 THR A CA 1
ATOM 1422 C C . THR A 1 178 ? 7.758 3.147 8.206 1.00 92.88 178 THR A C 1
ATOM 1424 O O . THR A 1 178 ? 6.739 2.498 8.403 1.00 92.88 178 THR A O 1
ATOM 1427 N N . TYR A 1 179 ? 8.715 3.259 9.137 1.00 93.50 179 TYR A N 1
ATOM 1428 C CA . TYR A 1 179 ? 8.610 2.755 10.511 1.00 93.50 179 TYR A CA 1
ATOM 1429 C C . TYR A 1 179 ? 8.004 3.819 11.437 1.00 93.50 179 TYR A C 1
ATOM 1431 O O . TYR A 1 179 ? 8.676 4.371 12.312 1.00 93.50 179 TYR A O 1
ATOM 1439 N N . CYS A 1 180 ? 6.739 4.163 11.201 1.00 94.75 180 CYS A N 1
ATOM 1440 C CA . CYS A 1 180 ? 5.958 5.024 12.084 1.00 94.75 180 CYS A CA 1
ATOM 1441 C C . CYS A 1 180 ? 4.454 4.758 11.938 1.00 94.75 180 CYS A C 1
ATOM 1443 O O . CYS A 1 180 ? 3.987 4.343 10.881 1.00 94.75 180 CYS A O 1
ATOM 1445 N N . ASP A 1 181 ? 3.678 5.087 12.972 1.00 95.56 181 ASP A N 1
ATOM 1446 C CA . ASP A 1 181 ? 2.222 4.873 12.974 1.00 95.56 181 ASP A CA 1
ATOM 1447 C C . ASP A 1 181 ? 1.434 6.103 12.494 1.00 95.56 181 ASP A C 1
ATOM 1449 O O . ASP A 1 181 ? 0.246 6.241 12.780 1.00 95.56 181 ASP A O 1
ATOM 1453 N N . ALA A 1 182 ? 2.068 7.043 11.783 1.00 94.44 182 ALA A N 1
ATOM 1454 C CA . ALA A 1 182 ? 1.411 8.290 11.382 1.00 94.44 182 ALA A CA 1
ATOM 1455 C C . ALA A 1 182 ? 0.165 8.049 10.514 1.00 94.44 182 ALA A C 1
ATOM 1457 O O . ALA A 1 182 ? -0.872 8.677 10.738 1.00 94.44 182 ALA A O 1
ATOM 1458 N N . LEU A 1 183 ? 0.244 7.103 9.571 1.00 94.06 183 LEU A N 1
ATOM 1459 C CA . LEU A 1 183 ? -0.886 6.735 8.720 1.00 94.06 183 LEU A CA 1
ATOM 1460 C C . LEU A 1 183 ? -1.996 6.031 9.514 1.00 94.06 183 LEU A C 1
ATOM 1462 O O . LEU A 1 183 ? -3.166 6.385 9.374 1.00 94.06 183 LEU A O 1
ATOM 1466 N N . ALA A 1 184 ? -1.634 5.079 10.380 1.00 93.88 184 ALA A N 1
ATOM 1467 C CA . ALA A 1 184 ? -2.590 4.357 11.216 1.00 93.88 184 ALA A CA 1
ATOM 1468 C C . ALA A 1 184 ? -3.333 5.304 12.170 1.00 93.88 184 ALA A C 1
ATOM 1470 O O . ALA A 1 184 ? -4.560 5.250 12.246 1.00 93.88 184 ALA A O 1
ATOM 1471 N N . ARG A 1 185 ? -2.623 6.229 12.831 1.00 94.00 185 ARG A N 1
ATOM 1472 C CA . ARG A 1 185 ? -3.243 7.267 13.670 1.00 94.00 185 ARG A CA 1
ATOM 1473 C C . ARG A 1 185 ? -4.218 8.117 12.870 1.00 94.00 185 ARG A C 1
ATOM 1475 O O . ARG A 1 185 ? -5.371 8.238 13.268 1.00 94.00 185 ARG A O 1
ATOM 1482 N N . ARG A 1 186 ? -3.803 8.630 11.705 1.00 94.06 186 ARG A N 1
ATOM 1483 C CA . ARG A 1 186 ? -4.683 9.481 10.895 1.00 94.06 186 ARG A CA 1
ATOM 1484 C C . ARG A 1 186 ? -5.938 8.745 10.417 1.00 94.06 186 ARG A C 1
ATOM 1486 O O . ARG A 1 186 ? -6.999 9.360 10.327 1.00 94.06 186 ARG A O 1
ATOM 1493 N N . MET A 1 187 ? -5.828 7.451 10.120 1.00 95.00 187 MET A N 1
ATOM 1494 C CA . MET A 1 187 ? -6.968 6.600 9.779 1.00 95.00 187 MET A CA 1
ATOM 1495 C C . MET A 1 187 ? -7.976 6.494 10.925 1.00 95.00 187 MET A C 1
ATOM 1497 O O . MET A 1 187 ? -9.166 6.708 10.698 1.00 95.00 187 MET A O 1
ATOM 1501 N N . HIS A 1 188 ? -7.506 6.223 12.144 1.00 93.38 188 HIS A N 1
ATOM 1502 C CA . HIS A 1 188 ? -8.368 6.116 13.323 1.00 93.38 188 HIS A CA 1
ATOM 1503 C C . HIS A 1 188 ? -8.966 7.467 13.732 1.00 93.38 188 HIS A C 1
ATOM 1505 O O . HIS A 1 188 ? -10.149 7.525 14.050 1.00 93.38 188 HIS A O 1
ATOM 1511 N N . GLU A 1 189 ? -8.188 8.552 13.666 1.00 93.62 189 GLU A N 1
ATOM 1512 C CA . GLU A 1 189 ? -8.679 9.918 13.889 1.00 93.62 189 GLU A CA 1
ATOM 1513 C C . GLU A 1 189 ? -9.804 10.258 12.908 1.00 93.62 189 GLU A C 1
ATOM 1515 O O . GLU A 1 189 ? -10.877 10.670 13.326 1.00 93.62 189 GLU A O 1
ATOM 1520 N N . HIS A 1 190 ? -9.603 10.019 11.607 1.00 95.69 190 HIS A N 1
ATOM 1521 C CA . HIS A 1 190 ? -10.631 10.310 10.610 1.00 95.69 190 HIS A CA 1
ATOM 1522 C C . HIS A 1 190 ? -11.881 9.443 10.776 1.00 95.69 190 HIS A C 1
ATOM 1524 O O . HIS A 1 190 ? -12.995 9.931 10.613 1.00 95.69 190 HIS A O 1
ATOM 1530 N N . TRP A 1 191 ? -11.710 8.163 11.108 1.00 94.50 191 TRP A N 1
ATOM 1531 C CA . TRP A 1 191 ? -12.833 7.282 11.410 1.00 94.50 191 TRP A CA 1
ATOM 1532 C C . TRP A 1 191 ? -13.630 7.779 12.623 1.00 94.50 191 TRP A C 1
ATOM 1534 O O . TRP A 1 191 ? -14.858 7.817 12.567 1.00 94.50 191 TRP A O 1
ATOM 1544 N N . LEU A 1 192 ? -12.949 8.229 13.682 1.00 93.69 192 LEU A N 1
ATOM 1545 C CA . LEU A 1 192 ? -13.588 8.827 14.852 1.00 93.69 192 LEU A CA 1
ATOM 1546 C C . LEU A 1 192 ? -14.311 10.137 14.505 1.00 93.69 192 LEU A C 1
ATOM 1548 O O . LEU A 1 192 ? -15.448 10.321 14.940 1.00 93.69 192 LEU A O 1
ATOM 1552 N N . ASP A 1 193 ? -13.694 11.007 13.696 1.00 94.31 193 ASP A N 1
ATOM 1553 C CA . ASP A 1 193 ? -14.315 12.241 13.194 1.00 94.31 193 ASP A CA 1
ATOM 1554 C C . ASP A 1 193 ? -15.650 11.920 12.497 1.00 94.31 193 ASP A C 1
ATOM 1556 O O . ASP A 1 193 ? -16.668 12.553 12.765 1.00 94.31 193 ASP A O 1
ATOM 1560 N N . LEU A 1 194 ? -15.667 10.899 11.629 1.00 94.19 194 LEU A N 1
ATOM 1561 C CA . LEU A 1 194 ? -16.868 10.478 10.902 1.00 94.19 194 LEU A CA 1
ATOM 1562 C C . LEU A 1 194 ? -17.936 9.872 11.821 1.00 94.19 194 LEU A C 1
ATOM 1564 O O . LEU A 1 194 ? -19.115 10.174 11.653 1.00 94.19 194 LEU A O 1
ATOM 1568 N N . LEU A 1 195 ? -17.546 9.049 12.798 1.00 93.38 195 LEU A N 1
ATOM 1569 C CA . LEU A 1 195 ? -18.486 8.459 13.759 1.00 93.38 195 LEU A CA 1
ATOM 1570 C C . LEU A 1 195 ? -19.136 9.496 14.680 1.00 93.38 195 LEU A C 1
ATOM 1572 O O . LEU A 1 195 ? -20.258 9.296 15.139 1.00 93.38 195 LEU A O 1
ATOM 1576 N N . THR A 1 196 ? -18.422 10.579 14.983 1.00 94.75 196 THR A N 1
ATOM 1577 C CA . THR A 1 196 ? -18.857 11.597 15.951 1.00 94.75 196 THR A CA 1
ATOM 1578 C C . THR A 1 196 ? -19.445 12.845 15.301 1.00 94.75 196 THR A C 1
ATOM 1580 O O . THR A 1 196 ? -20.024 13.669 16.009 1.00 94.75 196 THR A O 1
ATOM 1583 N N . ALA A 1 197 ? -19.378 12.964 13.971 1.00 89.06 197 ALA A N 1
ATOM 1584 C CA . ALA A 1 197 ? -19.863 14.117 13.213 1.00 89.06 197 ALA A CA 1
ATOM 1585 C C . ALA A 1 197 ? -21.334 14.491 13.491 1.00 89.06 197 ALA A C 1
ATOM 1587 O O . ALA A 1 197 ? -21.683 15.664 13.401 1.00 89.06 197 ALA A O 1
ATOM 1588 N N . GLU A 1 198 ? -22.197 13.530 13.842 1.00 71.12 198 GLU A N 1
ATOM 1589 C CA . GLU A 1 198 ? -23.600 13.798 14.208 1.00 71.12 198 GLU A CA 1
ATOM 1590 C C . GLU A 1 198 ? -23.806 14.082 15.707 1.00 71.12 198 GLU A C 1
ATOM 1592 O O . GLU A 1 198 ? -24.769 14.748 16.090 1.00 71.12 198 GLU A O 1
ATOM 1597 N N . ALA A 1 199 ? -22.908 13.605 16.575 1.00 60.47 199 ALA A N 1
ATOM 1598 C CA . ALA A 1 199 ? -23.010 13.801 18.023 1.00 60.47 199 ALA A CA 1
ATOM 1599 C C . ALA A 1 199 ? -22.743 15.262 18.429 1.00 60.47 199 ALA A C 1
ATOM 1601 O O . ALA A 1 199 ? -23.316 15.746 19.403 1.00 60.47 199 ALA A O 1
ATOM 1602 N N . SER A 1 200 ? -21.939 15.983 17.647 1.00 54.69 200 SER A N 1
ATOM 1603 C CA . SER A 1 200 ? -21.631 17.406 17.831 1.00 54.69 200 SER A CA 1
ATOM 1604 C C . SER A 1 200 ? -22.761 18.360 17.414 1.00 54.69 200 SER A C 1
ATOM 1606 O O . SER A 1 200 ? -22.678 19.552 17.692 1.00 54.69 200 SER A O 1
ATOM 1608 N N . VAL A 1 201 ? -23.842 17.864 16.796 1.00 55.38 201 VAL A N 1
ATOM 1609 C CA . VAL A 1 201 ? -25.002 18.681 16.380 1.00 55.38 201 VAL A CA 1
ATOM 1610 C C . VAL A 1 201 ? -26.057 18.807 17.497 1.00 55.38 201 VAL A C 1
ATOM 1612 O O . VAL A 1 201 ? -26.987 19.598 17.382 1.00 55.38 201 VAL A O 1
ATOM 1615 N N . LYS A 1 202 ? -25.919 18.067 18.611 1.00 51.00 202 LYS A N 1
ATOM 1616 C CA . LYS A 1 202 ? -26.900 18.029 19.718 1.00 51.00 202 LYS A CA 1
ATOM 1617 C C . LYS A 1 202 ? -26.491 18.782 20.991 1.00 51.00 202 LYS A C 1
ATOM 1619 O O . LYS A 1 202 ? -27.033 18.495 22.056 1.00 51.00 202 LYS A O 1
ATOM 1624 N N . GLU A 1 203 ? -25.607 19.772 20.909 1.00 51.28 203 GLU A N 1
ATOM 1625 C CA . GLU A 1 203 ? -25.553 20.818 21.942 1.00 51.28 203 GLU A CA 1
ATOM 1626 C C . GLU A 1 203 ? -26.599 21.899 21.624 1.00 51.28 203 GLU A C 1
ATOM 1628 O O . GLU A 1 203 ? -26.279 23.023 21.249 1.00 51.28 203 GLU A O 1
ATOM 1633 N N . GLU A 1 204 ? -27.885 21.551 21.750 1.00 48.28 204 GLU A N 1
ATOM 1634 C CA . GLU A 1 204 ? -28.912 22.573 21.961 1.00 48.28 204 GLU A CA 1
ATOM 1635 C C . GLU A 1 204 ? -28.752 23.086 23.392 1.00 48.28 204 GLU A C 1
ATOM 1637 O O . GLU A 1 204 ? -29.042 22.392 24.370 1.00 48.28 204 GLU A O 1
ATOM 1642 N N . THR A 1 205 ? -28.241 24.309 23.495 1.00 47.41 205 THR A N 1
ATOM 1643 C CA . THR A 1 205 ? -28.204 25.119 24.707 1.00 47.41 205 THR A CA 1
ATOM 1644 C C . THR A 1 205 ? -29.595 25.136 25.343 1.00 47.41 205 THR A C 1
ATOM 1646 O O . THR A 1 205 ? -30.540 25.676 24.765 1.00 47.41 205 THR A O 1
ATOM 1649 N N . LYS A 1 206 ? -29.724 24.532 26.527 1.00 39.62 206 LYS A N 1
ATOM 1650 C CA . LYS A 1 206 ? -30.831 24.805 27.449 1.00 39.62 206 LYS A CA 1
ATOM 1651 C C . LYS A 1 206 ? -30.525 26.027 28.296 1.00 39.62 206 LYS A C 1
ATOM 1653 O O . LYS A 1 206 ? -29.348 26.173 28.693 1.00 39.62 206 LYS A O 1
#

Foldseek 3Di:
DQQLWDKDFAFDPVLADPQFLLVADPVCLVVCVVPDDPLRSSSSRGGAKIWIADPDFKTKIFHWFAPDPDTATWMKIWGFDDPDLLDTDIDIDIGDDPPGDPVRVVRVVRRCCCQDDPNHPVPVVVVVVSNVVSVCCPDPCLVDCVNDVPNDDDQCFCPVNFDWDPVRPDDDTHTPDPRHSPSVVSNVVSVVCVVCVVVVVPPPDD

Organism: NCBI:txid1236970